Protein AF-A0A9D7PQQ8-F1 (afdb_monomer)

Foldseek 3Di:
DPDPPVVVCVVCVLVCLLVVLLVVLVVLVCVVCPPLVQLLVQLVPVPCCVVVCVVLVVLVVVLVVLSVVSSVVSSVVVDDDSVSCVSNVVSCVVSSVNSLVVVCVVCVVCNVVSVVVVVVVVCVVVDPPPPPVVQLLVLLVVLLVPPDDLQQEAAQDPSSCVSVVNPPRDHDHAPPLVVVLVSLVVNSHFKYKHWDDPPDPDVPVVCVVGQWDWPDWRDDPRGTIITMTGGVVVPDDD

Radius of gyration: 25.91 Å; Cα contacts (8 Å, |Δi|>4): 231; chains: 1; bounding box: 66×39×68 Å

Secondary structure (DSSP, 8-state):
--SSHHHHHHHHHHHHHHHHHHHHHHHHHHHHHGGGHHHHHHHHHSSTHHHHHHHTHHHHHHHHHHHHHHHHHHHHH----HHHHHHHHHHHHHHHHHHHHHHHHHTGGGHHHHHHHHHHHHHHHHS--S--SHHHHHHHHHHHHS---GGGEEE--HHHHHHTT-TT--BPPTT-HHHHHHHHHTT--SEEEEEE-TTSPP-HHHHHHTTEEEEEEEE-TTS-EEEEEEETTS----

pLDDT: mean 79.85, std 10.84, range [29.78, 90.88]

Solvent-accessible surface area (backbone atoms only — not comparable to full-atom values): 13374 Å² total; per-residue (Å²): 144,85,73,71,69,59,60,61,47,53,64,46,45,57,54,51,52,49,54,53,35,56,47,49,54,61,53,51,49,52,70,68,46,50,78,54,45,54,27,36,49,49,29,64,70,66,69,52,44,67,60,54,43,60,76,39,37,70,40,53,51,49,42,52,53,50,49,53,54,47,50,53,47,22,69,74,64,69,57,82,63,73,72,76,50,46,62,49,55,60,54,42,43,67,51,32,50,54,9,43,50,51,51,35,66,72,38,62,90,48,30,65,58,55,51,52,52,51,50,52,52,52,48,58,73,67,50,77,80,61,85,66,76,51,30,37,46,52,48,5,49,49,53,55,69,64,77,66,61,66,91,28,42,44,32,37,36,64,65,28,33,52,49,34,69,42,86,80,57,75,62,47,72,66,89,45,60,72,55,51,54,49,46,58,72,63,63,66,43,65,35,37,39,43,70,45,51,65,86,53,74,82,54,69,65,51,41,70,75,39,70,48,39,79,76,47,77,27,67,44,100,77,59,33,33,34,38,34,27,29,46,53,90,78,72,82,76,135

Organism: NCBI:txid2954365

Nearest PDB structures (foldseek):
  2qml-assembly1_A  TM=5.391E-01  e=9.622E-02  Halalkalibacterium halodurans
  2prb-assembly1_A  TM=5.012E-01  e=3.513E-01  Salmonella enterica subsp. enterica serovar Typhimurium
  2vqy-assembly1_A  TM=5.104E-01  e=4.401E-01  Escherichia coli
  2bue-assembly1_A  TM=5.083E-01  e=4.401E-01  Escherichia coli
  2pr8-assembly1_B  TM=5.159E-01  e=6.170E-01  Salmonella enterica subsp. enterica serovar Typhimurium

Mean predicted aligned error: 12.18 Å

Sequence (238 aa):
MAGGLIEYARGQARTILFFGSLALIPVKLIQKFGIFLLPLAGFLVAGEVRNTARRHALFVWAIAAHLCVLAIFVVDLQFLAGRYVGLILLLATPFVATGLQLFCARFRHARLLIIALSLVLAAANVISTGTGKTHHINAGKWLANSGTDVAKVYIDSGRTAFHAGWTKAAVAERHNRSEIERAVASQRYELFVLEISRKDPPWESWLRDSALQVVQRFELPNKDAVIVAIPAGKGSKP

Structure (mmCIF, N/CA/C/O backbone):
data_AF-A0A9D7PQQ8-F1
#
_entry.id   AF-A0A9D7PQQ8-F1
#
loop_
_atom_site.group_PDB
_atom_site.id
_atom_site.type_symbol
_atom_site.label_atom_id
_atom_site.label_alt_id
_atom_site.label_comp_id
_atom_site.label_asym_id
_atom_site.label_entity_id
_atom_site.label_seq_id
_atom_site.pdbx_PDB_ins_code
_atom_site.Cartn_x
_atom_site.Cartn_y
_atom_site.Cartn_z
_atom_site.occupancy
_atom_site.B_iso_or_equiv
_atom_site.auth_seq_id
_atom_site.auth_comp_id
_atom_site.auth_asym_id
_atom_site.auth_atom_id
_atom_site.pdbx_PDB_model_num
ATOM 1 N N . MET A 1 1 ? -31.505 24.240 -26.030 1.00 41.16 1 MET A N 1
ATOM 2 C CA . MET A 1 1 ? -30.460 23.559 -26.829 1.00 41.16 1 MET A CA 1
ATOM 3 C C . MET A 1 1 ? -29.392 22.959 -25.906 1.00 41.16 1 MET A C 1
ATOM 5 O O . MET A 1 1 ? -28.306 23.504 -25.801 1.00 41.16 1 MET A O 1
ATOM 9 N N . ALA A 1 2 ? -29.698 21.870 -25.191 1.00 41.72 2 ALA A N 1
ATOM 10 C CA . ALA A 1 2 ? -28.768 21.247 -24.231 1.00 41.72 2 ALA A CA 1
ATOM 11 C C . ALA A 1 2 ? -28.876 19.705 -24.216 1.00 41.72 2 ALA A C 1
ATOM 13 O O . ALA A 1 2 ? -28.723 19.079 -23.176 1.00 41.72 2 ALA A O 1
ATOM 14 N N . GLY A 1 3 ? -29.191 19.092 -25.366 1.00 44.31 3 GLY A N 1
ATOM 15 C CA . GLY A 1 3 ? -29.330 17.632 -25.503 1.00 44.31 3 GLY A CA 1
ATOM 16 C C . GLY A 1 3 ? -28.144 16.932 -26.182 1.00 44.31 3 GLY A C 1
ATOM 17 O O . GLY A 1 3 ? -27.889 15.770 -25.903 1.00 44.31 3 GLY A O 1
ATOM 18 N N . GLY A 1 4 ? -27.380 17.632 -27.031 1.00 43.69 4 GLY A N 1
ATOM 19 C CA . GLY A 1 4 ? -26.330 17.013 -27.861 1.00 43.69 4 GLY A CA 1
ATOM 20 C C . GLY A 1 4 ? -24.945 16.891 -27.213 1.00 43.69 4 GLY A C 1
ATOM 21 O O . GLY A 1 4 ? -24.109 16.129 -27.688 1.00 43.69 4 GLY A O 1
ATOM 22 N N . LEU A 1 5 ? -24.681 17.608 -26.114 1.00 47.28 5 LEU A N 1
ATOM 23 C CA . LEU A 1 5 ? -23.357 17.614 -25.467 1.00 47.28 5 LEU A CA 1
ATOM 24 C C . LEU A 1 5 ? -23.074 16.347 -24.640 1.00 47.28 5 LEU A C 1
ATOM 26 O O . LEU A 1 5 ? -21.917 16.046 -24.359 1.00 47.28 5 LEU A O 1
ATOM 30 N N . ILE A 1 6 ? -24.105 15.585 -24.265 1.00 56.62 6 ILE A N 1
ATOM 31 C CA . 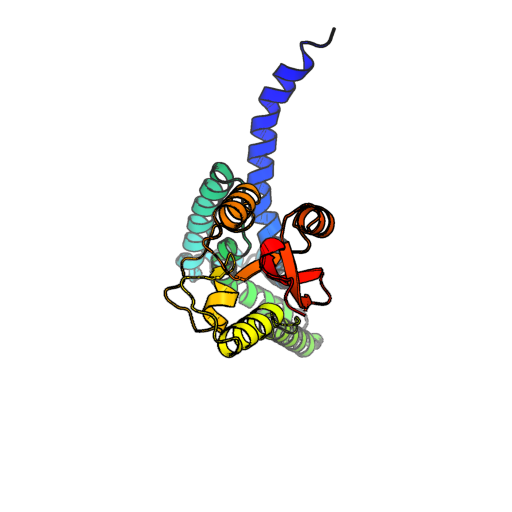ILE A 1 6 ? -23.962 14.425 -23.371 1.00 56.62 6 ILE A CA 1
ATOM 32 C C . ILE A 1 6 ? -23.599 13.154 -24.149 1.00 56.62 6 ILE A C 1
ATOM 34 O O . ILE A 1 6 ? -22.873 12.307 -23.634 1.00 56.62 6 ILE A O 1
ATOM 38 N N . GLU A 1 7 ? -24.043 13.013 -25.396 1.00 52.88 7 GLU A N 1
ATOM 39 C CA . GLU A 1 7 ? -23.835 11.791 -26.182 1.00 52.88 7 GLU A CA 1
ATOM 40 C C . GLU A 1 7 ? -22.399 11.690 -26.723 1.00 52.88 7 GLU A C 1
ATOM 42 O O . GLU A 1 7 ? -21.750 10.650 -26.587 1.00 52.88 7 GLU A O 1
ATOM 47 N N . TYR A 1 8 ? -21.840 12.814 -27.191 1.00 54.03 8 TYR A N 1
ATOM 48 C CA . TYR A 1 8 ? -20.432 12.906 -27.599 1.00 54.03 8 TYR A CA 1
ATOM 49 C C . TYR A 1 8 ? -19.477 12.746 -26.403 1.00 54.03 8 TYR A C 1
ATOM 51 O O . TYR A 1 8 ? -18.474 12.031 -26.482 1.00 54.03 8 TYR A O 1
ATOM 59 N N . ALA A 1 9 ? -19.821 13.349 -25.257 1.00 56.59 9 ALA A N 1
ATOM 60 C CA . ALA A 1 9 ? -19.067 13.195 -24.016 1.00 56.59 9 ALA A CA 1
ATOM 61 C C . ALA A 1 9 ? -19.134 11.761 -23.471 1.00 56.59 9 ALA A C 1
ATOM 63 O O . ALA A 1 9 ? -18.138 11.273 -22.951 1.00 56.59 9 ALA A O 1
ATOM 64 N N . ARG A 1 10 ? -20.256 11.045 -23.634 1.00 58.91 10 ARG A N 1
ATOM 65 C CA . ARG A 1 10 ? -20.401 9.638 -23.220 1.00 58.91 10 ARG A CA 1
ATOM 66 C C . ARG A 1 10 ? -19.541 8.693 -24.063 1.00 58.91 10 ARG A C 1
ATOM 68 O O . ARG A 1 10 ? -18.923 7.788 -23.504 1.00 58.91 10 ARG A O 1
ATOM 75 N N . GLY A 1 11 ? -19.452 8.928 -25.375 1.00 64.50 11 GLY A N 1
ATOM 76 C CA . GLY A 1 11 ? -18.573 8.165 -26.270 1.00 64.50 11 GLY A CA 1
ATOM 77 C C . GLY A 1 11 ? -17.089 8.337 -25.929 1.00 64.50 11 GLY A C 1
ATOM 78 O O . GLY A 1 11 ? -16.343 7.361 -25.880 1.00 64.50 11 GLY A O 1
ATOM 79 N N . GLN A 1 12 ? -16.674 9.565 -25.607 1.00 67.44 12 GLN A N 1
ATOM 80 C CA . GLN A 1 12 ? -15.295 9.872 -25.211 1.00 67.44 12 GLN A CA 1
ATOM 81 C C . GLN A 1 12 ? -14.994 9.532 -23.744 1.00 67.44 12 GLN A C 1
ATOM 83 O O . GLN A 1 12 ? -13.856 9.209 -23.421 1.00 67.44 12 GLN A O 1
ATOM 88 N N . ALA A 1 13 ? -15.989 9.534 -22.851 1.00 69.00 13 ALA A N 1
ATOM 89 C CA . ALA A 1 13 ? -15.807 9.229 -21.430 1.00 69.00 13 ALA A CA 1
ATOM 90 C C . ALA A 1 13 ? -15.254 7.820 -21.213 1.00 69.00 13 ALA A C 1
ATOM 92 O O . ALA A 1 13 ? -14.364 7.638 -20.388 1.00 69.00 13 ALA A O 1
ATOM 93 N N . ARG A 1 14 ? -15.716 6.827 -21.983 1.00 72.12 14 ARG A N 1
ATOM 94 C CA . ARG A 1 14 ? -15.187 5.457 -21.898 1.00 72.12 14 ARG A CA 1
ATOM 95 C C . ARG A 1 14 ? -13.709 5.404 -22.277 1.00 72.12 14 ARG A C 1
ATOM 97 O O . ARG A 1 14 ? -12.925 4.757 -21.592 1.00 72.12 14 ARG A O 1
ATOM 104 N N . THR A 1 15 ? -13.330 6.120 -23.329 1.00 74.94 15 THR A N 1
ATOM 105 C CA . THR A 1 15 ? -11.947 6.222 -23.805 1.00 74.94 15 THR A CA 1
ATOM 106 C C . THR A 1 15 ? -11.067 6.957 -22.794 1.00 74.94 15 THR A C 1
ATOM 108 O O . THR A 1 15 ? -9.999 6.468 -22.438 1.00 74.94 15 THR A O 1
ATOM 111 N N . ILE A 1 16 ? -11.536 8.085 -22.259 1.00 77.38 16 ILE A N 1
ATOM 112 C CA . ILE A 1 16 ? -10.829 8.877 -21.244 1.00 77.38 16 ILE A CA 1
ATOM 113 C C . ILE A 1 16 ? -10.649 8.073 -19.953 1.00 77.38 16 ILE A C 1
ATOM 115 O O . ILE A 1 16 ? -9.558 8.074 -19.392 1.00 77.38 16 ILE A O 1
ATOM 119 N N . LEU A 1 17 ? -11.678 7.353 -19.497 1.00 76.38 17 LEU A N 1
ATOM 120 C CA . LEU A 1 17 ? -11.582 6.486 -18.322 1.00 76.38 17 LEU A CA 1
ATOM 121 C C . LEU A 1 17 ? -10.642 5.308 -18.576 1.00 76.38 17 LEU A C 1
ATOM 123 O O . LEU A 1 17 ? -9.822 5.007 -17.720 1.00 76.38 17 LEU A O 1
ATOM 127 N N . PHE A 1 18 ? -10.695 4.686 -19.754 1.00 78.81 18 PHE A N 1
ATOM 128 C CA . PHE A 1 18 ? -9.803 3.585 -20.114 1.00 78.81 18 PHE A CA 1
ATOM 129 C C . PHE A 1 18 ? -8.331 4.020 -20.139 1.00 78.81 18 PHE A C 1
ATOM 131 O O . PHE A 1 18 ? -7.500 3.435 -19.443 1.00 78.81 18 PHE A O 1
ATOM 138 N N . PHE A 1 19 ? -8.001 5.078 -20.885 1.00 80.06 19 PHE A N 1
ATOM 139 C CA . PHE A 1 19 ? -6.633 5.598 -20.951 1.00 80.06 19 PHE A CA 1
ATOM 140 C C . PHE A 1 19 ? -6.189 6.221 -19.626 1.00 80.06 19 PHE A C 1
ATOM 142 O O . PHE A 1 19 ? -5.035 6.055 -19.235 1.00 80.06 19 PHE A O 1
ATOM 149 N N . GLY A 1 20 ? -7.095 6.884 -18.906 1.00 78.19 20 GLY A N 1
ATOM 150 C CA . GLY A 1 20 ? -6.842 7.435 -17.577 1.00 78.19 20 GLY A CA 1
ATOM 151 C C . GLY A 1 20 ? -6.518 6.347 -16.555 1.00 78.19 20 GLY A C 1
ATOM 152 O O . GLY A 1 20 ? -5.540 6.469 -15.819 1.00 78.19 20 GLY A O 1
ATOM 153 N N . SER A 1 21 ? -7.272 5.245 -16.557 1.00 79.19 21 SER A N 1
ATOM 154 C CA . SER A 1 21 ? -6.977 4.065 -15.746 1.00 79.19 21 SER A CA 1
ATOM 155 C C . SER A 1 21 ? -5.644 3.449 -16.155 1.00 79.19 21 SER A C 1
ATOM 157 O O . SER A 1 21 ? -4.782 3.263 -15.301 1.00 79.19 21 SER A O 1
ATOM 159 N N . LEU A 1 22 ? -5.404 3.216 -17.447 1.00 82.12 22 LEU A N 1
ATOM 160 C CA . LEU A 1 22 ? -4.152 2.619 -17.917 1.00 82.12 22 LEU A CA 1
ATOM 161 C C . LEU A 1 22 ? -2.924 3.481 -17.569 1.00 82.12 22 LEU A C 1
ATOM 163 O O . LEU A 1 22 ? -1.877 2.943 -17.206 1.00 82.12 22 LEU A O 1
ATOM 167 N N . ALA A 1 23 ? -3.066 4.811 -17.579 1.00 82.25 23 ALA A N 1
ATOM 168 C CA . ALA A 1 23 ? -2.032 5.759 -17.168 1.00 82.25 23 ALA A CA 1
ATOM 169 C C . ALA A 1 23 ? -1.673 5.671 -15.670 1.00 82.25 23 ALA A C 1
ATOM 171 O O . ALA A 1 23 ? -0.581 6.090 -15.278 1.00 82.25 23 ALA A O 1
ATOM 172 N N . LEU A 1 24 ? -2.514 5.062 -14.823 1.00 80.06 24 LEU A N 1
ATOM 173 C CA . LEU A 1 24 ? -2.171 4.816 -13.418 1.00 80.06 24 LEU A CA 1
ATOM 174 C C . LEU A 1 24 ? -0.945 3.908 -13.282 1.00 80.06 24 LEU A C 1
ATOM 176 O O . LEU A 1 24 ? -0.165 4.081 -12.347 1.00 80.06 24 LEU A O 1
ATOM 180 N N . ILE A 1 25 ? -0.750 2.965 -14.208 1.00 80.38 25 ILE A N 1
ATOM 181 C CA . ILE A 1 25 ? 0.369 2.016 -14.178 1.00 80.38 25 ILE A CA 1
ATOM 182 C C . ILE A 1 25 ? 1.722 2.739 -14.312 1.00 80.38 25 ILE A C 1
ATOM 184 O O . ILE A 1 25 ? 2.523 2.642 -13.375 1.00 80.38 25 ILE A O 1
ATOM 188 N N . PRO A 1 26 ? 2.003 3.502 -15.392 1.00 81.88 26 PRO A N 1
ATOM 189 C CA . PRO A 1 26 ? 3.266 4.222 -15.524 1.00 81.88 26 PRO A CA 1
ATOM 190 C C . PRO A 1 26 ? 3.442 5.286 -14.438 1.00 81.88 26 PRO A C 1
ATOM 192 O O . PRO A 1 26 ? 4.538 5.409 -13.898 1.00 81.88 26 PRO A O 1
ATOM 195 N N . VAL A 1 27 ? 2.382 5.995 -14.030 1.00 83.69 27 VAL A N 1
ATOM 196 C CA . VAL A 1 27 ? 2.470 6.981 -12.937 1.00 83.69 27 VAL A CA 1
ATOM 197 C C . VAL A 1 27 ? 2.918 6.318 -11.632 1.00 83.69 27 VAL A C 1
ATOM 199 O O . VAL A 1 27 ? 3.821 6.819 -10.958 1.00 83.69 27 VAL A O 1
ATOM 202 N N . LYS A 1 28 ? 2.339 5.164 -11.272 1.00 81.94 28 LYS A N 1
ATOM 203 C CA . LYS A 1 28 ? 2.733 4.420 -10.066 1.00 81.94 28 LYS A CA 1
ATOM 204 C C . LYS A 1 28 ? 4.136 3.835 -10.176 1.00 81.94 28 LYS A C 1
ATOM 206 O O . LYS A 1 28 ? 4.852 3.841 -9.177 1.00 81.94 28 LYS A O 1
ATOM 211 N N . LEU A 1 29 ? 4.536 3.363 -11.355 1.00 81.31 29 LEU A N 1
ATOM 212 C CA . LEU A 1 29 ? 5.901 2.902 -11.612 1.00 81.31 29 LEU A CA 1
ATOM 213 C C . LEU A 1 29 ? 6.908 4.035 -11.405 1.00 81.31 29 LEU A C 1
ATOM 215 O O . LEU A 1 29 ? 7.841 3.864 -10.628 1.00 81.31 29 LEU A O 1
ATOM 219 N N . ILE A 1 30 ? 6.683 5.207 -12.005 1.00 84.44 30 ILE A N 1
ATOM 220 C CA . ILE A 1 30 ? 7.564 6.377 -11.863 1.00 84.44 30 ILE A CA 1
ATOM 221 C C . ILE A 1 30 ? 7.684 6.789 -10.393 1.00 84.44 30 ILE A C 1
ATOM 223 O O . ILE A 1 30 ? 8.792 6.936 -9.877 1.00 84.44 30 ILE A O 1
ATOM 227 N N . GLN A 1 31 ? 6.553 6.894 -9.687 1.00 82.38 31 GLN A N 1
ATOM 228 C CA . GLN A 1 31 ? 6.533 7.223 -8.258 1.00 82.38 31 GLN A CA 1
ATOM 229 C C . GLN A 1 31 ? 7.314 6.218 -7.401 1.00 82.38 31 GLN A C 1
ATOM 231 O O . GLN A 1 31 ? 7.854 6.593 -6.364 1.00 82.38 31 GLN A O 1
ATOM 236 N N . LYS A 1 32 ? 7.348 4.939 -7.797 1.00 81.81 32 LYS A N 1
ATOM 237 C CA . LYS A 1 32 ? 7.990 3.868 -7.029 1.00 81.81 32 LYS A CA 1
ATOM 238 C C . LYS A 1 32 ? 9.456 3.640 -7.380 1.00 81.81 32 LYS A C 1
ATOM 240 O O . LYS A 1 32 ? 10.220 3.299 -6.484 1.00 81.81 32 LYS A O 1
ATOM 245 N N . PHE A 1 33 ? 9.853 3.846 -8.632 1.00 79.69 33 PHE A N 1
ATOM 246 C CA . PHE A 1 33 ? 11.263 3.841 -9.024 1.00 79.69 33 PHE A CA 1
ATOM 247 C C . PHE A 1 33 ? 12.007 5.064 -8.483 1.00 79.69 33 PHE A C 1
ATOM 249 O O . PHE A 1 33 ? 13.182 4.956 -8.130 1.00 79.69 33 PHE A O 1
ATOM 256 N N . GLY A 1 34 ? 11.342 6.223 -8.400 1.00 82.56 34 GLY A N 1
ATOM 257 C CA . GLY A 1 34 ? 11.950 7.453 -7.899 1.00 82.56 34 GLY A CA 1
ATOM 258 C C . GLY A 1 34 ? 13.242 7.787 -8.650 1.00 82.56 34 GLY A C 1
ATOM 259 O O . GLY A 1 34 ? 13.278 7.806 -9.878 1.00 82.56 34 GLY A O 1
ATOM 260 N N . ILE A 1 35 ? 14.330 8.003 -7.912 1.00 81.50 35 ILE A N 1
ATOM 261 C CA . ILE A 1 35 ? 15.637 8.360 -8.485 1.00 81.50 35 ILE A CA 1
ATOM 262 C C . ILE A 1 35 ? 16.313 7.217 -9.261 1.00 81.50 35 ILE A C 1
ATOM 264 O O . ILE A 1 35 ? 17.133 7.480 -10.139 1.00 81.50 35 ILE A O 1
ATOM 268 N N . PHE A 1 36 ? 15.925 5.956 -9.028 1.00 83.44 36 PHE A N 1
ATOM 269 C CA . PHE A 1 36 ? 16.432 4.809 -9.795 1.00 83.44 36 PHE A CA 1
ATOM 270 C C . PHE A 1 36 ? 15.896 4.756 -11.233 1.00 83.44 36 PHE A C 1
ATOM 272 O O . PHE A 1 36 ? 16.352 3.946 -12.040 1.00 83.44 36 PHE A O 1
ATOM 279 N N . LEU A 1 37 ? 14.983 5.658 -11.595 1.00 83.62 37 LEU A N 1
ATOM 280 C CA . LEU A 1 37 ? 14.549 5.833 -12.975 1.00 83.62 37 LEU A CA 1
ATOM 281 C C . LEU A 1 37 ? 15.667 6.414 -13.861 1.00 83.62 37 LEU A C 1
ATOM 283 O O . LEU A 1 37 ? 15.711 6.115 -15.049 1.00 83.62 37 LEU A O 1
ATOM 287 N N . LEU A 1 38 ? 16.609 7.177 -13.287 1.00 83.50 38 LEU A N 1
ATOM 288 C CA . LEU A 1 38 ? 17.767 7.732 -14.000 1.00 83.50 38 LEU A CA 1
ATOM 289 C C . LEU A 1 38 ? 18.739 6.652 -14.508 1.00 83.50 38 LEU A C 1
ATOM 291 O O . LEU A 1 38 ? 19.012 6.637 -15.709 1.00 83.50 38 LEU A O 1
ATOM 295 N N . PRO A 1 39 ? 19.244 5.719 -13.670 1.00 82.81 39 PRO A N 1
ATOM 296 C CA . PRO A 1 39 ? 20.060 4.612 -14.162 1.00 82.81 39 PRO A CA 1
ATOM 297 C C . PRO A 1 39 ? 19.289 3.722 -15.138 1.00 82.81 39 PRO A C 1
ATOM 299 O O . PRO A 1 39 ? 19.860 3.304 -16.141 1.00 82.81 39 PRO A O 1
ATOM 302 N N . LEU A 1 40 ? 17.988 3.497 -14.919 1.00 83.44 40 LEU A N 1
ATOM 303 C CA . LEU A 1 40 ? 17.162 2.740 -15.860 1.00 83.44 40 LEU A CA 1
ATOM 304 C C . LEU A 1 40 ? 17.057 3.431 -17.232 1.00 83.44 40 LEU A C 1
ATOM 306 O O . LEU A 1 40 ? 17.219 2.781 -18.261 1.00 83.44 40 LEU A O 1
ATOM 310 N N . ALA A 1 41 ? 16.842 4.747 -17.264 1.00 83.31 41 ALA A N 1
ATOM 311 C CA . ALA A 1 41 ? 16.824 5.524 -18.502 1.00 83.31 41 ALA A CA 1
ATOM 312 C C . ALA A 1 41 ? 18.200 5.535 -19.185 1.00 83.31 41 ALA A C 1
ATOM 314 O O . ALA A 1 41 ? 18.287 5.355 -20.396 1.00 83.31 41 ALA A O 1
ATOM 315 N N . GLY A 1 42 ? 19.283 5.668 -18.412 1.00 77.88 42 GLY A N 1
ATOM 316 C CA . GLY A 1 42 ? 20.644 5.564 -18.938 1.00 77.88 42 GLY A CA 1
ATOM 317 C C . GLY A 1 42 ? 20.927 4.203 -19.573 1.00 77.88 42 GLY A C 1
ATOM 318 O 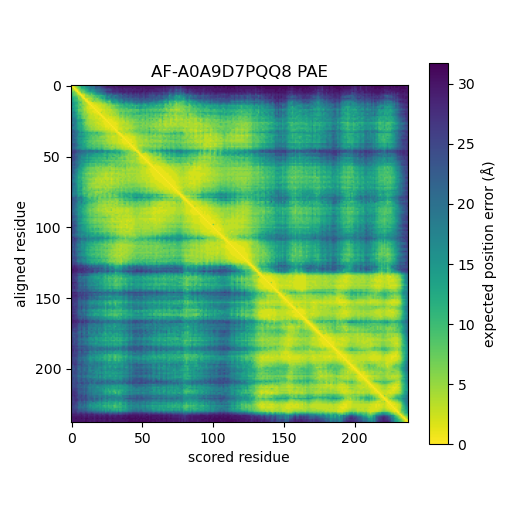O . GLY A 1 42 ? 21.515 4.151 -20.649 1.00 77.88 42 GLY A O 1
ATOM 319 N N . PHE A 1 43 ? 20.440 3.112 -18.972 1.00 81.19 43 PHE A N 1
ATOM 320 C CA . PHE A 1 43 ? 20.482 1.782 -19.582 1.00 81.19 43 PHE A CA 1
ATOM 321 C C . PHE A 1 43 ? 19.724 1.735 -20.918 1.00 81.19 43 PHE A C 1
ATOM 323 O O . PHE A 1 43 ? 20.244 1.192 -21.892 1.00 81.19 43 PHE A O 1
ATOM 330 N N . LEU A 1 44 ? 18.530 2.335 -20.988 1.00 81.69 44 LEU A N 1
ATOM 331 C CA . LEU A 1 44 ? 17.723 2.368 -22.214 1.00 81.69 44 LEU A CA 1
ATOM 332 C C . LEU A 1 44 ? 18.402 3.139 -23.359 1.00 81.69 44 LEU A C 1
ATOM 334 O O . LEU A 1 44 ? 18.287 2.742 -24.516 1.00 81.69 44 LEU A O 1
ATOM 338 N N . VAL A 1 45 ? 19.132 4.212 -23.042 1.00 80.31 45 VAL A N 1
ATOM 339 C CA . VAL A 1 45 ? 19.813 5.067 -24.030 1.00 80.31 45 VAL A CA 1
ATOM 340 C C . VAL A 1 45 ? 21.176 4.507 -24.456 1.00 80.31 45 VAL A C 1
ATOM 342 O O . VAL A 1 45 ? 21.608 4.739 -25.581 1.00 80.31 45 VAL A O 1
ATOM 345 N N . ALA A 1 46 ? 21.848 3.727 -23.605 1.00 73.75 46 ALA A N 1
ATOM 346 C CA . ALA A 1 46 ? 23.201 3.220 -23.857 1.00 73.75 46 ALA A CA 1
ATOM 347 C C . ALA A 1 46 ? 23.310 2.149 -24.966 1.00 73.75 46 ALA A C 1
ATOM 349 O O . ALA A 1 46 ? 24.402 1.653 -25.227 1.00 73.75 46 ALA A O 1
ATOM 350 N N . GLY A 1 47 ? 22.208 1.752 -25.613 1.00 66.75 47 GLY A N 1
ATOM 351 C CA . GLY A 1 47 ? 22.218 0.818 -26.750 1.00 66.75 47 GLY A CA 1
ATOM 352 C C . GLY A 1 47 ? 22.454 -0.659 -26.394 1.00 66.75 47 GLY A C 1
ATOM 353 O O . GLY A 1 47 ? 22.189 -1.537 -27.214 1.00 66.75 47 GLY A O 1
ATOM 354 N N . GLU A 1 48 ? 22.846 -0.976 -25.156 1.00 70.56 48 GLU A N 1
ATOM 355 C CA . GLU A 1 48 ? 23.039 -2.357 -24.674 1.00 70.56 48 GLU A CA 1
ATOM 356 C C . GLU A 1 48 ? 21.733 -3.088 -24.313 1.00 70.56 48 GLU A C 1
ATOM 358 O O . GLU A 1 48 ? 21.741 -4.256 -23.906 1.00 70.56 48 GLU A O 1
ATOM 363 N N . VAL A 1 49 ? 20.591 -2.421 -24.502 1.00 73.31 49 VAL A N 1
ATOM 364 C CA . VAL A 1 49 ? 19.259 -2.915 -24.133 1.00 73.31 49 VAL A CA 1
ATOM 365 C C . VAL A 1 49 ? 18.997 -4.295 -24.706 1.00 73.31 49 VAL A C 1
ATOM 367 O O . VAL A 1 49 ? 18.585 -5.197 -23.987 1.00 73.31 49 VAL A O 1
ATOM 370 N N . ARG A 1 50 ? 19.282 -4.492 -25.995 1.00 72.31 50 ARG A N 1
ATOM 371 C CA . ARG A 1 50 ? 18.967 -5.738 -26.700 1.00 72.31 50 ARG A CA 1
ATOM 372 C C . ARG A 1 50 ? 19.786 -6.925 -26.191 1.00 72.31 50 ARG A C 1
ATOM 374 O O . ARG A 1 50 ? 19.254 -8.031 -26.122 1.00 72.31 50 ARG A O 1
ATOM 381 N N . ASN A 1 51 ? 21.051 -6.717 -25.827 1.00 78.19 51 ASN A N 1
ATOM 382 C CA . ASN A 1 51 ? 21.915 -7.796 -25.349 1.00 78.19 51 ASN A CA 1
ATOM 383 C C . ASN A 1 51 ? 21.566 -8.182 -23.903 1.00 78.19 51 ASN A C 1
ATOM 385 O O . ASN A 1 51 ? 21.365 -9.355 -23.589 1.00 78.19 51 ASN A O 1
ATOM 389 N N . THR A 1 52 ? 21.374 -7.183 -23.039 1.00 76.69 52 THR A N 1
ATOM 390 C CA . THR A 1 52 ? 20.988 -7.395 -21.638 1.00 76.69 52 THR A CA 1
ATOM 391 C C . THR A 1 52 ? 19.562 -7.928 -21.500 1.00 76.69 52 THR A C 1
ATOM 393 O O . THR A 1 52 ? 19.333 -8.815 -20.677 1.00 76.69 52 THR A O 1
ATOM 396 N N . ALA A 1 53 ? 18.621 -7.468 -22.332 1.00 77.31 53 ALA A N 1
ATOM 397 C CA . ALA A 1 53 ? 17.256 -7.993 -22.387 1.00 77.31 53 ALA A CA 1
ATOM 398 C C . ALA A 1 53 ? 17.218 -9.451 -22.855 1.00 77.31 53 ALA A C 1
ATOM 400 O O . ALA A 1 53 ? 16.448 -10.232 -22.312 1.00 77.31 53 ALA A O 1
ATOM 401 N N . ARG A 1 54 ? 18.073 -9.850 -23.809 1.00 81.31 54 ARG A N 1
ATOM 402 C CA . ARG A 1 54 ? 18.215 -11.263 -24.198 1.00 81.31 54 ARG A CA 1
ATOM 403 C C . ARG A 1 54 ? 18.813 -12.103 -23.075 1.00 81.31 54 ARG A C 1
ATOM 405 O O . ARG A 1 54 ? 18.304 -13.182 -22.792 1.00 81.31 54 ARG A O 1
ATOM 412 N N . ARG A 1 55 ? 19.850 -11.598 -22.403 1.00 84.25 55 ARG A N 1
ATOM 413 C CA . ARG A 1 55 ? 20.480 -12.283 -21.264 1.00 84.25 55 ARG A CA 1
ATOM 414 C C . ARG A 1 55 ? 19.509 -12.487 -20.097 1.00 84.25 55 ARG A C 1
ATOM 416 O O . ARG A 1 55 ? 19.558 -13.519 -19.441 1.00 84.25 55 ARG A O 1
ATOM 423 N N . HIS A 1 56 ? 18.611 -11.531 -19.875 1.00 85.62 56 HIS A N 1
ATOM 424 C CA . HIS A 1 56 ? 17.587 -11.572 -18.829 1.00 85.62 56 HIS A CA 1
ATOM 425 C C . HIS A 1 56 ? 16.179 -11.751 -19.413 1.00 85.62 56 HIS A C 1
ATOM 427 O O . HIS A 1 56 ? 15.218 -11.192 -18.884 1.00 85.62 56 HIS A O 1
ATOM 433 N N . ALA A 1 57 ? 16.039 -12.531 -20.492 1.00 84.62 57 ALA A N 1
ATOM 434 C CA . ALA A 1 57 ? 14.774 -12.670 -21.217 1.00 84.62 57 ALA A CA 1
ATOM 435 C C . ALA A 1 57 ? 13.617 -13.099 -20.305 1.00 84.62 57 ALA A C 1
ATOM 437 O O . ALA A 1 57 ? 12.519 -12.565 -20.425 1.00 84.62 57 ALA A O 1
ATOM 438 N N . LEU A 1 58 ? 13.878 -13.989 -19.342 1.00 89.06 58 LEU A N 1
ATOM 439 C CA . LEU A 1 58 ? 12.887 -14.412 -18.349 1.00 89.06 58 LEU A CA 1
ATOM 440 C C . LEU A 1 58 ? 12.329 -13.236 -17.534 1.00 89.06 58 LEU A C 1
ATOM 442 O O . LEU A 1 58 ? 11.122 -13.161 -17.327 1.00 89.06 58 LEU A O 1
ATOM 446 N N . PHE A 1 59 ? 13.175 -12.287 -17.123 1.00 86.56 59 PHE A N 1
ATOM 447 C CA . PHE A 1 59 ? 12.739 -11.099 -16.384 1.00 86.56 59 PHE A CA 1
ATOM 448 C C . PHE A 1 59 ? 11.916 -10.162 -17.266 1.00 86.56 59 PHE A C 1
ATOM 450 O O . PHE A 1 59 ? 10.899 -9.644 -16.815 1.00 86.56 59 PHE A O 1
ATOM 457 N N . VAL A 1 60 ? 12.313 -9.974 -18.528 1.00 87.00 60 VAL A N 1
ATOM 458 C CA . VAL A 1 60 ? 11.563 -9.141 -19.483 1.00 87.00 60 VAL A CA 1
ATOM 459 C C . VAL A 1 60 ? 10.179 -9.729 -19.745 1.00 87.00 60 VAL A C 1
ATOM 461 O O . VAL A 1 60 ? 9.185 -9.010 -19.664 1.00 87.00 60 VAL A O 1
ATOM 464 N N . TRP A 1 61 ? 10.098 -11.037 -20.000 1.00 89.56 61 TRP A N 1
ATOM 465 C CA . TRP A 1 61 ? 8.828 -11.731 -20.204 1.00 89.56 61 TRP A CA 1
ATOM 466 C C . TRP A 1 61 ? 7.956 -11.716 -18.951 1.00 89.56 61 TRP A C 1
ATOM 468 O O . TRP A 1 61 ? 6.758 -11.474 -19.057 1.00 89.56 61 TRP A O 1
ATOM 478 N N . ALA A 1 62 ? 8.544 -11.894 -17.767 1.00 89.56 62 ALA A N 1
ATOM 479 C CA . ALA A 1 62 ? 7.816 -11.791 -16.507 1.00 89.56 62 ALA A CA 1
ATOM 480 C C . ALA A 1 62 ? 7.272 -10.371 -16.267 1.00 89.56 62 ALA A C 1
ATOM 482 O O . ALA A 1 62 ? 6.121 -10.221 -15.860 1.00 89.56 62 ALA A O 1
ATOM 483 N N . ILE A 1 63 ? 8.052 -9.324 -16.568 1.00 89.56 63 ILE A N 1
ATOM 484 C CA . ILE A 1 63 ? 7.589 -7.928 -16.501 1.00 89.56 63 ILE A CA 1
ATOM 485 C C . ILE A 1 63 ? 6.435 -7.705 -17.481 1.00 89.56 63 ILE A C 1
ATOM 487 O O . ILE A 1 63 ? 5.416 -7.142 -17.091 1.00 89.56 63 ILE A O 1
ATOM 491 N N . ALA A 1 64 ? 6.572 -8.160 -18.730 1.00 89.25 64 ALA A N 1
ATOM 492 C CA . ALA A 1 64 ? 5.540 -8.008 -19.751 1.00 89.25 64 ALA A CA 1
ATOM 493 C C . ALA A 1 64 ? 4.239 -8.726 -19.358 1.00 89.25 64 ALA A C 1
ATOM 495 O O . ALA A 1 64 ? 3.173 -8.115 -19.375 1.00 89.25 64 ALA A O 1
ATOM 496 N N . ALA A 1 65 ? 4.331 -9.984 -18.919 1.00 90.88 65 ALA A N 1
ATOM 497 C CA . ALA A 1 65 ? 3.183 -10.754 -18.449 1.00 90.88 65 ALA A CA 1
ATOM 498 C C . ALA A 1 65 ? 2.499 -10.076 -17.253 1.00 90.88 65 ALA A C 1
ATOM 500 O O . ALA A 1 65 ? 1.276 -9.931 -17.231 1.00 90.88 65 ALA A O 1
ATOM 501 N N . HIS A 1 66 ? 3.278 -9.589 -16.282 1.00 88.62 66 HIS A N 1
ATOM 502 C CA . HIS A 1 66 ? 2.728 -8.905 -15.112 1.00 88.62 66 HIS A CA 1
ATOM 503 C C . HIS A 1 66 ? 2.090 -7.557 -15.462 1.00 88.62 66 HIS A C 1
ATOM 505 O O . HIS A 1 66 ? 1.076 -7.194 -14.872 1.00 88.62 66 HIS A O 1
ATOM 511 N N . LEU A 1 67 ? 2.628 -6.828 -16.445 1.00 88.00 67 LEU A N 1
ATOM 512 C CA . LEU A 1 67 ? 2.006 -5.610 -16.974 1.00 88.00 67 LEU A CA 1
ATOM 513 C C . LEU A 1 67 ? 0.658 -5.901 -17.643 1.00 88.00 67 LEU A C 1
ATOM 515 O O . LEU A 1 67 ? -0.280 -5.135 -17.433 1.00 88.00 67 LEU A O 1
ATOM 519 N N . CYS A 1 68 ? 0.527 -7.007 -18.385 1.00 87.81 68 CYS A N 1
ATOM 520 C CA . CYS A 1 68 ? -0.756 -7.431 -18.955 1.00 87.81 68 CYS A CA 1
ATOM 521 C C . CYS A 1 68 ? -1.792 -7.725 -17.862 1.00 87.81 68 CYS A C 1
ATOM 523 O O . CYS A 1 68 ? -2.923 -7.248 -17.944 1.00 87.81 68 CYS A O 1
ATOM 525 N N . VAL A 1 69 ? -1.397 -8.443 -16.807 1.00 88.25 69 VAL A N 1
ATOM 526 C CA . VAL A 1 69 ? -2.273 -8.708 -15.652 1.00 88.25 69 VAL A CA 1
ATOM 527 C C . VAL A 1 69 ? -2.683 -7.403 -14.966 1.00 88.25 69 VAL A C 1
ATOM 529 O O . VAL A 1 69 ? -3.855 -7.211 -14.649 1.00 88.25 69 VAL A O 1
ATOM 532 N N . LEU A 1 70 ? -1.739 -6.475 -14.778 1.00 85.81 70 LEU A N 1
ATOM 533 C CA . LEU A 1 70 ? -2.026 -5.161 -14.205 1.00 85.81 70 LEU A CA 1
ATOM 534 C C . LEU A 1 70 ? -2.998 -4.353 -15.066 1.00 85.81 70 LEU A C 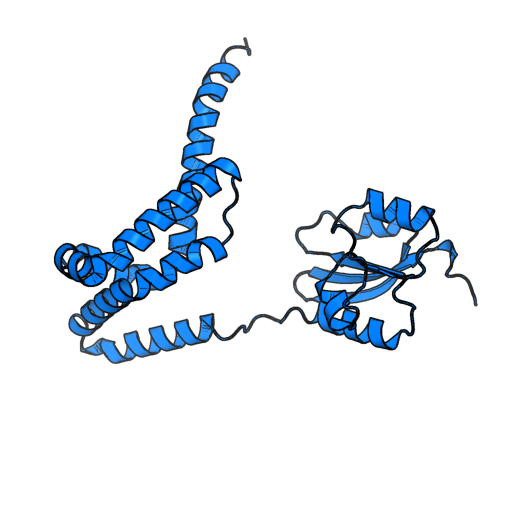1
ATOM 536 O O . LEU A 1 70 ? -3.863 -3.682 -14.515 1.00 85.81 70 LEU A O 1
ATOM 540 N N . ALA A 1 71 ? -2.861 -4.410 -16.392 1.00 83.81 71 ALA A N 1
ATOM 541 C CA . ALA A 1 71 ? -3.743 -3.708 -17.316 1.00 83.81 71 ALA A CA 1
ATOM 542 C C . ALA A 1 71 ? -5.191 -4.192 -17.179 1.00 83.81 71 ALA A C 1
ATOM 544 O O . ALA A 1 71 ? -6.084 -3.362 -17.038 1.00 83.81 71 ALA A O 1
ATOM 545 N N . ILE A 1 72 ? -5.409 -5.511 -17.125 1.00 85.12 72 ILE A N 1
ATOM 546 C CA . ILE A 1 72 ? -6.740 -6.098 -16.895 1.00 85.12 72 ILE A CA 1
ATOM 547 C C . ILE A 1 72 ? -7.285 -5.641 -15.538 1.00 85.12 72 ILE A C 1
ATOM 549 O O . ILE A 1 72 ? -8.356 -5.049 -15.461 1.00 85.12 72 ILE A O 1
ATOM 553 N N . PHE A 1 73 ? -6.496 -5.808 -14.475 1.00 83.19 73 PHE A N 1
ATOM 554 C CA . PHE A 1 73 ? -6.906 -5.458 -13.114 1.00 83.19 73 PHE A CA 1
ATOM 555 C C . PHE A 1 73 ? -7.293 -3.980 -12.966 1.00 83.19 73 PHE A C 1
ATOM 557 O O . PHE A 1 73 ? -8.240 -3.634 -12.264 1.00 83.19 73 PHE A O 1
ATOM 564 N N . VAL A 1 74 ? -6.550 -3.090 -13.622 1.00 82.38 74 VAL A N 1
ATOM 565 C CA . VAL A 1 74 ? -6.782 -1.645 -13.577 1.00 82.38 74 VAL A CA 1
ATOM 566 C C . VAL A 1 74 ? -8.001 -1.234 -14.392 1.00 82.38 74 VAL A C 1
ATOM 568 O O . VAL A 1 74 ? -8.703 -0.311 -13.983 1.00 82.38 74 VAL A O 1
ATOM 571 N N . VAL A 1 75 ? -8.264 -1.900 -15.515 1.00 79.31 75 VAL A N 1
ATOM 572 C CA . VAL A 1 75 ? -9.479 -1.673 -16.306 1.00 79.31 75 VAL A CA 1
ATOM 573 C C . VAL A 1 75 ? -10.713 -2.155 -15.541 1.00 79.31 75 VAL A C 1
ATOM 575 O O . VAL A 1 75 ? -11.713 -1.442 -15.522 1.00 79.31 75 VAL A O 1
ATOM 578 N N . ASP A 1 76 ? -10.616 -3.293 -14.851 1.00 77.81 76 ASP A N 1
ATOM 579 C CA . ASP A 1 76 ? -11.752 -3.901 -14.152 1.00 77.81 76 ASP A CA 1
ATOM 580 C C . ASP A 1 76 ? -12.076 -3.217 -12.817 1.00 77.81 76 ASP A C 1
ATOM 582 O O . ASP A 1 76 ? -13.237 -2.943 -12.521 1.00 77.81 76 ASP A O 1
ATOM 586 N N . LEU A 1 77 ? -11.065 -2.924 -11.991 1.00 74.94 77 LEU A N 1
ATOM 587 C CA . LEU A 1 77 ? -11.271 -2.435 -10.620 1.00 74.94 77 LEU A CA 1
ATOM 588 C C . LEU A 1 77 ? -10.989 -0.938 -10.449 1.00 74.94 77 LEU A C 1
ATOM 590 O O . LEU A 1 77 ? -11.183 -0.408 -9.355 1.00 74.94 77 LEU A O 1
ATOM 594 N N . GLN A 1 78 ? -10.478 -0.262 -11.488 1.00 69.06 78 GLN A N 1
ATOM 595 C CA . GLN A 1 78 ? -10.059 1.152 -11.483 1.00 69.06 78 GLN A CA 1
ATOM 596 C C . GLN A 1 78 ? -9.175 1.562 -10.290 1.00 69.06 78 GLN A C 1
ATOM 598 O O . GLN A 1 78 ? -9.038 2.741 -9.957 1.00 69.06 78 GLN A O 1
ATOM 603 N N . PHE A 1 79 ? -8.518 0.591 -9.656 1.00 71.25 79 PHE A N 1
ATOM 604 C CA . PHE A 1 79 ? -7.729 0.782 -8.452 1.00 71.25 79 PHE A CA 1
ATOM 605 C C . PHE A 1 79 ? -6.374 0.094 -8.585 1.00 71.25 79 PHE A C 1
ATOM 607 O O . PHE A 1 79 ? -6.282 -1.098 -8.868 1.00 71.25 79 PHE A O 1
ATOM 614 N N . LEU A 1 80 ? -5.300 0.839 -8.309 1.00 73.75 80 LEU A N 1
ATOM 615 C CA . LEU A 1 80 ? -3.942 0.306 -8.287 1.00 73.75 80 LEU A CA 1
ATOM 616 C C . LEU A 1 80 ? -3.225 0.695 -6.991 1.00 73.75 80 LEU A C 1
ATOM 618 O O . LEU A 1 80 ? -2.730 1.815 -6.820 1.00 73.75 80 LEU A O 1
ATOM 622 N N . ALA A 1 81 ? -3.125 -0.262 -6.068 1.00 73.50 81 ALA A N 1
ATOM 623 C CA . ALA A 1 81 ? -2.258 -0.134 -4.907 1.00 73.50 81 ALA A CA 1
ATOM 624 C C . ALA A 1 81 ? -0.788 -0.330 -5.304 1.00 73.50 81 ALA A C 1
ATOM 626 O O . ALA A 1 81 ? -0.451 -1.181 -6.125 1.00 73.50 81 ALA A O 1
ATOM 627 N N . GLY A 1 82 ? 0.117 0.399 -4.645 1.00 69.69 82 GLY A N 1
ATOM 628 C CA . GLY A 1 82 ? 1.554 0.323 -4.939 1.00 69.69 82 GLY A CA 1
ATOM 629 C C . GLY A 1 82 ? 2.163 -1.080 -4.790 1.00 69.69 82 GLY A C 1
ATOM 630 O O . GLY A 1 82 ? 3.161 -1.369 -5.436 1.00 69.69 82 GLY A O 1
ATOM 631 N N . ARG A 1 83 ? 1.543 -1.965 -3.995 1.00 78.94 83 ARG A N 1
ATOM 632 C CA . ARG A 1 83 ? 1.963 -3.369 -3.832 1.00 78.94 83 ARG A CA 1
ATOM 633 C C . ARG A 1 83 ? 1.916 -4.173 -5.130 1.00 78.94 83 ARG A C 1
ATOM 635 O O . ARG A 1 83 ? 2.768 -5.026 -5.331 1.00 78.94 83 ARG A O 1
ATOM 642 N N . TYR A 1 84 ? 0.977 -3.872 -6.026 1.00 81.75 84 TYR A N 1
ATOM 643 C CA . TYR A 1 84 ? 0.831 -4.607 -7.284 1.00 81.75 84 TYR A CA 1
ATOM 644 C C . TYR A 1 84 ? 1.993 -4.335 -8.245 1.00 81.75 84 TYR A C 1
ATOM 646 O O . TYR A 1 84 ? 2.327 -5.170 -9.076 1.00 81.75 84 TYR A O 1
ATOM 654 N N . VAL A 1 85 ? 2.658 -3.191 -8.077 1.00 83.31 85 VAL A N 1
ATOM 655 C CA . VAL A 1 85 ? 3.837 -2.790 -8.851 1.00 83.31 85 VAL A CA 1
ATOM 656 C C . VAL A 1 85 ? 5.130 -3.377 -8.264 1.00 83.31 85 VAL A C 1
ATOM 658 O O . VAL A 1 85 ? 6.157 -3.404 -8.934 1.00 83.31 85 VAL A O 1
ATOM 661 N N . GLY A 1 86 ? 5.089 -3.896 -7.030 1.00 85.31 86 GLY A N 1
ATOM 662 C CA . GLY A 1 86 ? 6.267 -4.391 -6.311 1.00 85.31 86 GLY A CA 1
ATOM 663 C C . GLY A 1 86 ? 7.033 -5.481 -7.061 1.00 85.31 86 GLY A C 1
ATOM 664 O O . GLY A 1 86 ? 8.260 -5.439 -7.108 1.00 85.31 86 GLY A O 1
ATOM 665 N N . LEU A 1 87 ? 6.321 -6.402 -7.717 1.00 86.25 87 LEU A N 1
ATOM 666 C CA . LEU A 1 87 ? 6.957 -7.462 -8.499 1.00 86.25 87 LEU A CA 1
ATOM 667 C C . LEU A 1 87 ? 7.732 -6.903 -9.700 1.00 86.25 87 LEU A C 1
ATOM 669 O O . LEU A 1 87 ? 8.841 -7.353 -9.967 1.00 86.25 87 LEU A O 1
ATOM 673 N N . ILE A 1 88 ? 7.204 -5.876 -10.376 1.00 88.06 88 ILE A N 1
ATOM 674 C CA . ILE A 1 88 ? 7.904 -5.222 -11.493 1.00 88.06 88 ILE A CA 1
ATOM 675 C C . ILE A 1 88 ? 9.186 -4.557 -10.996 1.00 88.06 88 ILE A C 1
ATOM 677 O O . ILE A 1 88 ? 10.215 -4.678 -11.650 1.00 88.06 88 ILE A O 1
ATOM 681 N N . LEU A 1 89 ? 9.153 -3.892 -9.836 1.00 86.06 89 LEU A N 1
ATOM 682 C CA . LEU A 1 89 ? 10.347 -3.264 -9.254 1.00 86.06 89 LEU A CA 1
ATOM 683 C C . LEU A 1 89 ? 11.435 -4.305 -8.967 1.00 86.06 89 LEU A C 1
ATOM 685 O O . LEU A 1 89 ? 12.599 -4.095 -9.304 1.00 86.06 89 LEU A O 1
ATOM 689 N N . LEU A 1 90 ? 11.048 -5.452 -8.401 1.00 87.94 90 LEU A N 1
ATOM 690 C CA . LEU A 1 90 ? 11.969 -6.554 -8.140 1.00 87.94 90 LEU A CA 1
ATOM 691 C C . LEU A 1 90 ? 12.562 -7.098 -9.446 1.00 87.94 90 LEU A C 1
ATOM 693 O O . LEU A 1 90 ? 13.781 -7.173 -9.585 1.00 87.94 90 LEU A O 1
ATOM 697 N N . LEU A 1 91 ? 11.717 -7.400 -10.433 1.00 88.25 91 LEU A N 1
ATOM 698 C CA . LEU A 1 91 ? 12.153 -7.923 -11.729 1.00 88.25 91 LEU A CA 1
ATOM 699 C C . LEU A 1 91 ? 12.994 -6.918 -12.532 1.00 88.25 91 LEU A C 1
ATOM 701 O O . LEU A 1 91 ? 13.817 -7.320 -13.351 1.00 88.25 91 LEU A O 1
ATOM 705 N N . ALA A 1 92 ? 12.811 -5.618 -12.297 1.00 86.94 92 ALA A N 1
ATOM 706 C CA . ALA A 1 92 ? 13.561 -4.560 -12.961 1.00 86.94 92 ALA A CA 1
ATOM 707 C C . ALA A 1 92 ? 14.959 -4.317 -12.360 1.00 86.94 92 ALA A C 1
ATOM 709 O O . ALA A 1 92 ? 15.795 -3.654 -12.979 1.00 86.94 92 ALA A O 1
ATOM 710 N N . THR A 1 93 ? 15.226 -4.858 -11.169 1.00 87.25 93 THR A N 1
ATOM 711 C CA . THR A 1 93 ? 16.482 -4.681 -10.423 1.00 87.25 93 THR A CA 1
ATOM 712 C C . THR A 1 93 ? 17.753 -4.956 -11.248 1.00 87.25 93 THR A C 1
ATOM 714 O O . THR A 1 93 ? 18.642 -4.102 -11.220 1.00 87.25 93 THR A O 1
ATOM 717 N N . PRO A 1 94 ? 17.881 -6.056 -12.027 1.00 85.56 94 PRO A N 1
ATOM 718 C CA . PRO A 1 94 ? 19.082 -6.287 -12.839 1.00 85.56 94 PRO A CA 1
ATOM 719 C C . PRO A 1 94 ? 19.335 -5.181 -13.874 1.00 85.56 94 PRO A C 1
ATOM 721 O O . PRO A 1 94 ? 20.481 -4.790 -14.081 1.00 85.56 94 PRO A O 1
ATOM 724 N N . PHE A 1 95 ? 18.287 -4.612 -14.476 1.00 87.38 95 PHE A N 1
ATOM 725 C CA . PHE A 1 95 ? 18.423 -3.534 -15.464 1.00 87.38 95 PHE A CA 1
ATOM 726 C C . PHE A 1 95 ? 18.841 -2.213 -14.813 1.00 87.38 95 PHE A C 1
ATOM 728 O O . PHE A 1 95 ? 19.702 -1.504 -15.336 1.00 87.38 95 PHE A O 1
ATOM 735 N N . VAL A 1 96 ? 18.283 -1.908 -13.637 1.00 87.25 96 VAL A N 1
ATOM 736 C CA . VAL A 1 96 ? 18.708 -0.761 -12.822 1.00 87.25 96 VAL A CA 1
ATOM 737 C C . VAL A 1 96 ? 20.178 -0.906 -12.423 1.00 87.25 96 VAL A C 1
ATOM 739 O O . VAL A 1 96 ? 20.922 0.069 -12.496 1.00 87.25 96 VAL A O 1
ATOM 742 N N . ALA A 1 97 ? 20.620 -2.113 -12.056 1.00 87.69 97 ALA A N 1
ATOM 743 C CA . ALA A 1 97 ? 22.010 -2.386 -11.702 1.00 87.69 97 ALA A CA 1
ATOM 744 C C . ALA A 1 97 ? 22.966 -2.170 -12.887 1.00 87.69 97 ALA A C 1
ATOM 746 O O . ALA A 1 97 ? 23.991 -1.508 -12.725 1.00 87.69 97 ALA A O 1
ATOM 747 N N . THR A 1 98 ? 22.616 -2.646 -14.089 1.00 85.56 98 THR A N 1
ATOM 748 C CA . THR A 1 98 ? 23.395 -2.371 -15.311 1.00 85.56 98 THR A CA 1
ATOM 749 C C . THR A 1 98 ? 23.461 -0.873 -15.605 1.00 85.56 98 THR A C 1
ATOM 751 O O . THR A 1 98 ? 24.536 -0.338 -15.872 1.00 85.56 98 THR A O 1
ATOM 754 N N . GLY A 1 99 ? 22.335 -0.168 -15.480 1.00 85.44 99 GLY A N 1
ATOM 755 C CA . GLY A 1 99 ? 22.287 1.287 -15.589 1.00 85.44 99 GLY A CA 1
ATOM 756 C C . GLY A 1 99 ? 23.218 1.981 -14.598 1.00 85.44 99 GLY A C 1
ATOM 757 O O . GLY A 1 99 ? 24.024 2.828 -14.972 1.00 85.44 99 GLY A O 1
ATOM 758 N N . LEU A 1 100 ? 23.176 1.578 -13.330 1.00 86.31 100 LEU A N 1
ATOM 759 C CA . LEU A 1 100 ? 24.026 2.139 -12.284 1.00 86.31 100 LEU A CA 1
ATOM 760 C C . LEU A 1 100 ? 25.514 1.867 -12.541 1.00 86.31 100 LEU A C 1
ATOM 762 O O . LEU A 1 100 ? 26.348 2.742 -12.305 1.00 86.31 100 LEU A O 1
ATOM 766 N N . GLN A 1 101 ? 25.849 0.685 -13.063 1.00 86.56 101 GLN A N 1
ATOM 767 C CA . GLN A 1 101 ? 27.209 0.333 -13.464 1.00 86.56 101 GLN A CA 1
ATOM 768 C C . GLN A 1 101 ? 27.713 1.251 -14.584 1.00 86.56 101 GLN A C 1
ATOM 770 O O . GLN A 1 101 ? 28.835 1.751 -14.492 1.00 86.56 101 GLN A O 1
ATOM 775 N N . LEU A 1 102 ? 26.879 1.538 -15.589 1.00 84.69 102 LEU A N 1
ATOM 776 C CA . LEU A 1 102 ? 27.199 2.493 -16.656 1.00 84.69 102 LEU A CA 1
ATOM 777 C C . LEU A 1 102 ? 27.440 3.902 -16.097 1.00 84.69 102 LEU A C 1
ATOM 779 O O . LEU A 1 102 ? 28.429 4.542 -16.449 1.00 84.69 102 LEU A O 1
ATOM 783 N N . PHE A 1 103 ? 26.600 4.366 -15.167 1.00 82.94 103 PHE A N 1
ATOM 784 C CA . PHE A 1 103 ? 26.799 5.651 -14.485 1.00 82.94 103 PHE A CA 1
ATOM 785 C C . PHE A 1 103 ? 28.108 5.691 -13.683 1.00 82.94 103 PHE A C 1
ATOM 787 O O . PHE A 1 103 ? 28.852 6.669 -13.768 1.00 82.94 103 PHE A O 1
ATOM 794 N N . CYS A 1 104 ? 28.431 4.623 -12.949 1.00 86.31 104 CYS A N 1
ATOM 795 C CA . CYS A 1 104 ? 29.688 4.511 -12.207 1.00 86.31 104 CYS A CA 1
ATOM 796 C C . CYS A 1 104 ? 30.916 4.504 -13.130 1.00 86.31 104 CYS A C 1
ATOM 798 O O . CYS A 1 104 ? 31.946 5.079 -12.777 1.00 86.31 104 CYS A O 1
ATOM 800 N N . ALA A 1 105 ? 30.814 3.864 -14.298 1.00 84.94 105 ALA A N 1
ATOM 801 C CA . ALA A 1 105 ? 31.874 3.843 -15.301 1.00 84.94 105 ALA A CA 1
ATOM 802 C C . ALA A 1 105 ? 32.050 5.217 -15.971 1.00 84.94 105 ALA A C 1
ATOM 804 O O . ALA A 1 105 ? 33.177 5.672 -16.164 1.00 84.94 105 ALA A O 1
ATOM 805 N N . ARG A 1 106 ? 30.942 5.911 -16.267 1.00 84.25 106 ARG A N 1
ATOM 806 C CA . ARG A 1 106 ? 30.930 7.247 -16.883 1.00 84.25 106 ARG A CA 1
ATOM 807 C C . ARG A 1 106 ? 31.484 8.325 -15.950 1.00 84.25 106 ARG A C 1
ATOM 809 O O . ARG A 1 106 ? 32.258 9.169 -16.392 1.00 84.25 106 ARG A O 1
ATOM 816 N N . PHE A 1 107 ? 31.108 8.296 -14.671 1.00 84.12 107 PHE A N 1
ATOM 817 C CA . PHE A 1 107 ? 31.488 9.290 -13.663 1.00 84.12 107 PHE A CA 1
ATOM 818 C C . PHE A 1 107 ? 32.430 8.692 -12.614 1.00 84.12 107 PHE A C 1
ATOM 820 O O . PHE A 1 107 ? 32.121 8.645 -11.423 1.00 84.12 107 PHE A O 1
ATOM 827 N N . ARG A 1 108 ? 33.618 8.258 -13.054 1.00 80.44 108 ARG A N 1
ATOM 828 C CA . ARG A 1 108 ? 34.610 7.561 -12.213 1.00 80.44 108 ARG A CA 1
ATOM 829 C C . ARG A 1 108 ? 34.937 8.291 -10.902 1.00 80.44 108 ARG A C 1
ATOM 831 O O . ARG A 1 108 ? 35.069 7.645 -9.867 1.00 80.44 108 ARG A O 1
ATOM 838 N N . HIS A 1 109 ? 35.020 9.622 -10.934 1.00 83.44 109 HIS A N 1
ATOM 839 C CA . HIS A 1 109 ? 35.323 10.454 -9.762 1.00 83.44 109 HIS A CA 1
ATOM 840 C C . HIS A 1 109 ? 34.146 10.588 -8.779 1.00 83.44 109 HIS A C 1
ATOM 842 O O . HIS A 1 109 ? 34.367 10.784 -7.591 1.00 83.44 109 HIS A O 1
ATOM 848 N N . ALA A 1 110 ? 32.903 10.420 -9.245 1.00 85.94 110 ALA A N 1
ATOM 849 C CA . ALA A 1 110 ? 31.697 10.487 -8.416 1.00 85.94 110 ALA A CA 1
ATOM 850 C C . ALA A 1 110 ? 31.151 9.100 -8.028 1.00 85.94 110 ALA A C 1
ATOM 852 O O . ALA A 1 110 ? 30.115 9.008 -7.373 1.00 85.94 110 ALA A O 1
ATOM 853 N N . ARG A 1 111 ? 31.839 8.007 -8.392 1.00 87.12 111 ARG A N 1
ATOM 854 C CA . ARG A 1 111 ? 31.400 6.628 -8.117 1.00 87.12 111 ARG A CA 1
ATOM 855 C C . ARG A 1 111 ? 31.072 6.397 -6.641 1.00 87.12 111 ARG A C 1
ATOM 857 O O . ARG A 1 111 ? 30.038 5.811 -6.335 1.00 87.12 111 ARG A O 1
ATOM 864 N N . LEU A 1 112 ? 31.939 6.851 -5.735 1.00 87.94 112 LEU A N 1
ATOM 865 C CA . LEU A 1 112 ? 31.723 6.683 -4.294 1.00 87.94 112 LEU A CA 1
ATOM 866 C C . LEU A 1 112 ? 30.477 7.437 -3.819 1.00 87.94 112 LEU A C 1
ATOM 868 O O . LEU A 1 112 ? 29.705 6.885 -3.042 1.00 87.94 112 LEU A O 1
ATOM 872 N N . LEU A 1 113 ? 30.234 8.642 -4.345 1.00 88.44 113 LEU A N 1
ATOM 873 C CA . LEU A 1 113 ? 29.031 9.420 -4.038 1.00 88.44 113 LEU A CA 1
ATOM 874 C C . LEU A 1 113 ? 27.763 8.723 -4.543 1.00 88.44 113 LEU A C 1
ATOM 876 O O . LEU A 1 113 ? 26.786 8.635 -3.808 1.00 88.44 113 LEU A O 1
ATOM 880 N N . ILE A 1 114 ? 27.787 8.177 -5.763 1.00 86.56 114 ILE A N 1
ATOM 881 C CA . ILE A 1 114 ? 26.656 7.440 -6.351 1.00 86.56 114 ILE A CA 1
ATOM 882 C C . ILE A 1 114 ? 26.314 6.202 -5.509 1.00 86.56 114 ILE A C 1
ATOM 884 O O . ILE A 1 114 ? 25.141 5.952 -5.218 1.00 86.56 114 ILE A O 1
ATOM 888 N N . ILE A 1 115 ? 27.329 5.440 -5.090 1.00 86.12 115 ILE A N 1
ATOM 889 C CA . ILE A 1 115 ? 27.148 4.255 -4.240 1.00 86.12 115 ILE A CA 1
ATOM 890 C C . ILE A 1 115 ? 26.617 4.663 -2.863 1.00 86.12 115 ILE A C 1
ATOM 892 O O . ILE A 1 115 ? 25.630 4.090 -2.403 1.00 86.12 115 ILE A O 1
ATOM 896 N N . ALA A 1 116 ? 27.221 5.671 -2.228 1.00 89.56 116 ALA A N 1
ATOM 897 C CA . ALA A 1 116 ? 26.797 6.158 -0.919 1.00 89.56 116 ALA A CA 1
ATOM 898 C C . ALA A 1 116 ? 25.341 6.646 -0.944 1.00 89.56 116 ALA A C 1
ATOM 900 O O . ALA A 1 116 ? 24.541 6.232 -0.109 1.00 89.56 116 ALA A O 1
ATOM 901 N N . LEU A 1 117 ? 24.964 7.446 -1.946 1.00 88.38 117 LEU A N 1
ATOM 902 C CA . LEU A 1 117 ? 23.594 7.928 -2.109 1.00 88.38 117 LEU A CA 1
ATOM 903 C C . LEU A 1 117 ? 22.609 6.768 -2.317 1.00 88.38 117 LEU A C 1
ATOM 905 O O . LEU A 1 117 ? 21.544 6.750 -1.704 1.00 88.38 117 LEU A O 1
ATOM 909 N N . SER A 1 118 ? 22.980 5.772 -3.128 1.00 85.94 118 SER A N 1
ATOM 910 C CA . SER A 1 118 ? 22.153 4.580 -3.362 1.00 85.94 118 SER A CA 1
ATOM 911 C C . SER A 1 118 ? 21.933 3.774 -2.078 1.00 85.94 118 SER A C 1
ATOM 913 O O . SER A 1 118 ? 20.814 3.334 -1.819 1.00 85.94 118 SER A O 1
ATOM 915 N N . LEU A 1 119 ? 22.972 3.618 -1.252 1.00 87.31 119 LEU A N 1
ATOM 916 C CA . LEU A 1 119 ? 22.884 2.942 0.046 1.00 87.31 119 LEU A CA 1
ATOM 917 C C . LEU A 1 119 ? 22.009 3.715 1.036 1.00 87.31 119 LEU A C 1
ATOM 919 O O . LEU A 1 119 ? 21.163 3.110 1.689 1.00 87.31 119 LEU A O 1
ATOM 923 N N . VAL A 1 120 ? 22.157 5.041 1.110 1.00 88.44 120 VAL A N 1
ATOM 924 C CA . VAL A 1 120 ? 21.304 5.901 1.949 1.00 88.44 120 VAL A CA 1
ATOM 925 C C . VAL A 1 120 ? 19.840 5.783 1.530 1.00 88.44 120 VAL A C 1
ATOM 927 O O . VAL A 1 120 ? 18.970 5.633 2.382 1.00 88.44 120 VAL A O 1
ATOM 930 N N . LEU A 1 121 ? 19.551 5.783 0.227 1.00 85.06 121 LEU A N 1
ATOM 931 C CA . LEU A 1 121 ? 18.191 5.611 -0.288 1.00 85.06 121 LEU A CA 1
ATOM 932 C C . LEU A 1 121 ? 17.631 4.215 -0.009 1.00 85.06 121 LEU A C 1
ATOM 934 O O . LEU A 1 121 ? 16.463 4.090 0.357 1.00 85.06 121 LEU A O 1
ATOM 938 N N . ALA A 1 122 ? 18.436 3.164 -0.163 1.00 83.12 122 ALA A N 1
ATOM 939 C CA . ALA A 1 122 ? 18.028 1.807 0.188 1.00 83.12 122 ALA A CA 1
ATOM 940 C C . ALA A 1 122 ? 17.713 1.705 1.690 1.00 83.12 122 ALA A C 1
ATOM 942 O O . ALA A 1 122 ? 16.650 1.208 2.060 1.00 83.12 122 ALA A O 1
ATOM 943 N N . ALA A 1 123 ? 18.574 2.264 2.544 1.00 83.88 123 ALA A N 1
ATOM 944 C CA . ALA A 1 123 ? 18.356 2.329 3.985 1.00 83.88 123 ALA A CA 1
ATOM 945 C C . ALA A 1 123 ? 17.091 3.127 4.331 1.00 83.88 123 ALA A C 1
ATOM 947 O O . ALA A 1 123 ? 16.278 2.656 5.116 1.00 83.88 123 ALA A O 1
ATOM 948 N N . ALA A 1 124 ? 16.857 4.275 3.693 1.00 80.88 124 ALA A N 1
ATOM 949 C CA . ALA A 1 124 ? 15.654 5.078 3.905 1.00 80.88 124 ALA A CA 1
ATOM 950 C C . ALA A 1 124 ? 14.358 4.359 3.482 1.00 80.88 124 ALA A C 1
ATOM 952 O O . ALA A 1 124 ? 13.303 4.617 4.053 1.00 80.88 124 ALA A O 1
ATOM 953 N N . ASN A 1 125 ? 14.420 3.453 2.499 1.00 78.38 125 ASN A N 1
ATOM 954 C CA . ASN A 1 125 ? 13.268 2.642 2.089 1.00 78.38 125 ASN A CA 1
ATOM 955 C C . ASN A 1 125 ? 13.020 1.432 3.008 1.00 78.38 125 ASN A C 1
ATOM 957 O O . ASN A 1 125 ? 11.885 0.966 3.095 1.00 78.38 125 ASN A O 1
ATOM 961 N N . VAL A 1 126 ? 14.056 0.912 3.674 1.00 78.25 126 VAL A N 1
ATOM 962 C CA . VAL A 1 126 ? 13.951 -0.228 4.606 1.00 78.25 126 VAL A CA 1
ATOM 963 C C . VAL A 1 126 ? 13.605 0.235 6.018 1.00 78.25 126 VAL A C 1
ATOM 965 O O . VAL A 1 126 ? 12.800 -0.390 6.709 1.00 78.25 126 VAL A O 1
ATOM 968 N N . ILE A 1 127 ? 14.200 1.340 6.457 1.00 75.94 127 ILE A N 1
ATOM 969 C CA . ILE A 1 127 ? 13.965 1.901 7.777 1.00 75.94 127 ILE A CA 1
ATOM 970 C C . ILE A 1 127 ? 12.637 2.651 7.716 1.00 75.94 127 ILE A C 1
ATOM 972 O O . ILE A 1 127 ? 12.549 3.766 7.206 1.00 75.94 127 ILE A O 1
ATOM 976 N N . SER A 1 128 ? 11.589 2.039 8.267 1.00 60.12 128 SER A N 1
ATOM 977 C CA . SER A 1 128 ? 10.321 2.719 8.519 1.00 60.12 128 SER A CA 1
ATOM 978 C C . SER A 1 128 ? 10.519 3.762 9.624 1.00 60.12 128 SER A C 1
ATOM 980 O O . SER A 1 128 ? 10.195 3.517 10.781 1.00 60.12 128 SER A O 1
ATOM 982 N N . THR A 1 129 ? 11.053 4.932 9.268 1.00 57.88 129 THR A N 1
ATOM 983 C CA . THR A 1 129 ? 11.227 6.089 10.166 1.00 57.88 129 THR A CA 1
ATOM 984 C C . THR A 1 129 ? 9.915 6.809 10.476 1.00 57.88 129 THR A C 1
ATOM 986 O O . THR A 1 129 ? 9.885 7.710 11.312 1.00 57.88 129 THR A O 1
ATOM 989 N N . GLY A 1 130 ? 8.816 6.430 9.817 1.00 58.81 130 GLY A N 1
ATOM 990 C CA . GLY A 1 130 ? 7.492 6.931 10.159 1.00 58.81 130 GLY A CA 1
ATOM 991 C C . GLY A 1 130 ? 7.116 6.528 11.580 1.00 58.81 130 GLY A C 1
ATOM 992 O O . GLY A 1 130 ? 7.431 5.417 12.012 1.00 58.81 130 GLY A O 1
ATOM 993 N N . THR A 1 131 ? 6.406 7.409 12.292 1.00 57.59 131 THR A N 1
ATOM 994 C CA . THR A 1 131 ? 5.730 7.042 13.537 1.00 57.59 131 THR A CA 1
ATOM 995 C C . THR A 1 131 ? 4.901 5.798 13.246 1.00 57.59 131 THR A C 1
ATOM 997 O O . THR A 1 131 ? 3.936 5.832 12.479 1.00 57.59 131 THR A O 1
ATOM 1000 N N . GLY A 1 132 ? 5.348 4.652 13.771 1.00 60.25 132 GLY A N 1
ATOM 1001 C CA . GLY A 1 132 ? 4.632 3.394 13.612 1.00 60.25 132 GLY A CA 1
ATOM 1002 C C . GLY A 1 132 ? 3.182 3.585 14.047 1.00 60.25 132 GLY A C 1
ATOM 1003 O O . GLY A 1 132 ? 2.858 4.539 14.755 1.00 60.25 132 GLY A O 1
ATOM 1004 N N . LYS A 1 133 ? 2.280 2.695 13.634 1.00 70.44 133 LYS A N 1
ATOM 1005 C CA . LYS A 1 133 ? 0.861 2.775 14.012 1.00 70.44 133 LYS A CA 1
ATOM 1006 C C . LYS A 1 133 ? 0.644 2.426 15.497 1.00 70.44 133 LYS A C 1
ATOM 1008 O O . LYS A 1 133 ? -0.066 1.484 15.828 1.00 70.44 133 LYS A O 1
ATOM 1013 N N . THR A 1 134 ? 1.275 3.190 16.387 1.00 82.00 134 THR A N 1
ATOM 1014 C CA . THR A 1 134 ? 1.345 3.007 17.838 1.00 82.00 134 THR A CA 1
ATOM 1015 C C . THR A 1 134 ? -0.021 3.139 18.485 1.00 82.00 134 THR A C 1
ATOM 1017 O O . THR A 1 134 ? -0.291 2.420 19.433 1.00 82.00 134 THR A O 1
ATOM 1020 N N . HIS A 1 135 ? -0.917 3.965 17.940 1.00 84.56 135 HIS A N 1
ATOM 1021 C CA . HIS A 1 135 ? -2.313 4.054 18.376 1.00 84.56 135 HIS A CA 1
ATOM 1022 C C . HIS A 1 135 ? -3.035 2.692 18.416 1.00 84.56 135 HIS A C 1
ATOM 1024 O O . HIS A 1 135 ? -3.711 2.419 19.401 1.00 84.56 135 HIS A O 1
ATOM 1030 N N . HIS A 1 136 ? -2.833 1.795 17.438 1.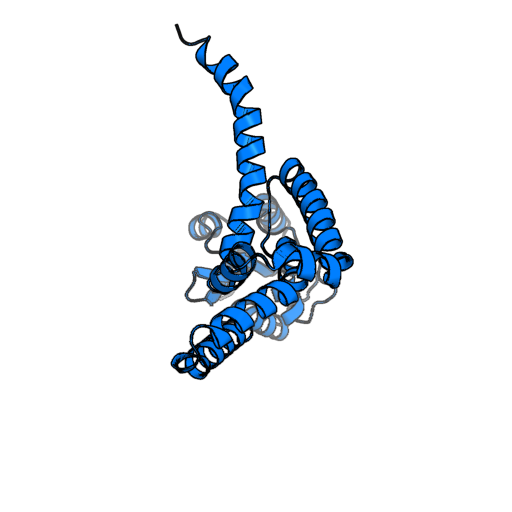00 85.69 136 HIS A N 1
ATOM 1031 C CA . HIS A 1 136 ? -3.411 0.439 17.492 1.00 85.69 136 HIS A CA 1
ATOM 1032 C C . HIS A 1 136 ? -2.780 -0.425 18.586 1.00 85.69 136 HIS A C 1
ATOM 1034 O O . HIS A 1 136 ? -3.469 -1.218 19.220 1.00 85.69 136 HIS A O 1
ATOM 1040 N N . ILE A 1 137 ? -1.470 -0.280 18.808 1.00 86.56 137 ILE A N 1
ATOM 1041 C CA . ILE A 1 137 ? -0.742 -1.031 19.838 1.00 86.56 137 ILE A CA 1
ATOM 1042 C C . ILE A 1 137 ? -1.191 -0.569 21.225 1.00 86.56 137 ILE A C 1
ATOM 1044 O O . ILE A 1 137 ? -1.480 -1.395 22.084 1.00 86.56 137 ILE A O 1
ATOM 1048 N N . ASN A 1 138 ? -1.271 0.743 21.439 1.00 88.00 138 ASN A N 1
ATOM 1049 C CA . ASN A 1 138 ? -1.678 1.340 22.705 1.00 88.00 138 ASN A CA 1
ATOM 1050 C C . ASN A 1 138 ? -3.140 1.013 23.015 1.00 88.00 138 ASN A C 1
ATOM 1052 O O . ASN A 1 138 ? -3.433 0.592 24.129 1.00 88.00 138 ASN A O 1
ATOM 1056 N N . ALA A 1 139 ? -4.027 1.117 22.019 1.00 87.12 139 ALA A N 1
ATOM 1057 C CA . ALA A 1 139 ? -5.419 0.710 22.162 1.00 87.12 139 ALA A CA 1
ATOM 1058 C C . ALA A 1 139 ? -5.547 -0.790 22.455 1.00 87.12 139 ALA A C 1
ATOM 1060 O O . ALA A 1 139 ? -6.262 -1.170 23.374 1.00 87.12 139 ALA A O 1
ATOM 1061 N N . GLY A 1 140 ? -4.808 -1.643 21.737 1.00 86.75 140 GLY A N 1
ATOM 1062 C CA . GLY A 1 140 ? -4.815 -3.088 21.971 1.00 86.75 140 GLY A CA 1
ATOM 1063 C C . GLY A 1 140 ? -4.325 -3.462 23.372 1.00 86.75 140 GLY A C 1
ATOM 1064 O O . GLY A 1 140 ? -4.978 -4.231 24.068 1.00 86.75 140 GLY A O 1
ATOM 1065 N N . LYS A 1 141 ? -3.222 -2.856 23.832 1.00 89.81 141 LYS A N 1
ATOM 1066 C CA . LYS A 1 141 ? -2.704 -3.050 25.197 1.00 89.81 141 LYS A CA 1
ATOM 1067 C C . LYS A 1 141 ? -3.681 -2.571 26.265 1.00 89.81 141 LYS A C 1
ATOM 1069 O O . LYS A 1 141 ? -3.814 -3.223 27.294 1.00 89.81 141 LYS A O 1
ATOM 1074 N N . TRP A 1 142 ? -4.348 -1.442 26.032 1.00 90.31 142 TRP A N 1
ATOM 1075 C CA . TRP A 1 142 ? -5.370 -0.944 26.944 1.00 90.31 142 TRP A CA 1
ATOM 1076 C C . TRP A 1 142 ? -6.531 -1.937 27.037 1.00 90.31 142 TRP A C 1
ATOM 1078 O O . TRP A 1 142 ? -6.858 -2.355 28.140 1.00 90.31 142 TRP A O 1
ATOM 1088 N N . LEU A 1 143 ? -7.045 -2.417 25.897 1.00 87.88 143 LEU A N 1
ATOM 1089 C CA . LEU A 1 143 ? -8.137 -3.397 25.835 1.00 87.88 143 LEU A CA 1
ATOM 1090 C C . LEU A 1 143 ? -7.795 -4.729 26.510 1.00 87.88 143 LEU A C 1
ATOM 1092 O O . LEU A 1 143 ? -8.639 -5.296 27.199 1.00 87.88 143 LEU A O 1
ATOM 1096 N N . ALA A 1 144 ? -6.559 -5.209 26.354 1.00 86.62 144 ALA A N 1
ATOM 1097 C CA . ALA A 1 144 ? -6.089 -6.413 27.038 1.00 86.62 144 ALA A CA 1
ATOM 1098 C C . ALA A 1 144 ? -6.124 -6.269 28.573 1.00 86.62 144 ALA A C 1
ATOM 1100 O O . ALA A 1 144 ? -6.348 -7.249 29.278 1.00 86.62 144 ALA A O 1
ATOM 1101 N N . ASN A 1 145 ? -5.950 -5.045 29.082 1.00 86.06 145 ASN A N 1
ATOM 1102 C CA . ASN A 1 145 ? -5.936 -4.739 30.513 1.00 86.06 145 ASN A CA 1
ATOM 1103 C C . ASN A 1 145 ? -7.299 -4.274 31.057 1.00 86.06 145 ASN A C 1
ATOM 1105 O O . ASN A 1 145 ? -7.469 -4.208 32.271 1.00 86.06 145 ASN A O 1
ATOM 1109 N N . SER A 1 146 ? -8.274 -3.960 30.197 1.00 81.56 146 SER A N 1
ATOM 1110 C CA . SER A 1 146 ? -9.607 -3.495 30.610 1.00 81.56 146 SER A CA 1
ATOM 1111 C C . SER A 1 146 ? -10.468 -4.583 31.263 1.00 81.56 146 SER A C 1
ATOM 1113 O O . SER A 1 146 ? -11.502 -4.264 31.843 1.00 81.56 146 SER A O 1
ATOM 1115 N N . GLY A 1 147 ? -10.091 -5.864 31.145 1.00 73.44 147 GLY A N 1
ATOM 1116 C CA . GLY A 1 147 ? -10.858 -6.993 31.693 1.00 73.44 147 GLY A CA 1
ATOM 1117 C C . GLY A 1 147 ? -12.220 -7.221 31.022 1.00 73.44 147 GLY A C 1
ATOM 1118 O O . GLY A 1 147 ? -13.049 -7.961 31.546 1.00 73.44 147 GLY A O 1
ATOM 1119 N N . THR A 1 148 ? -12.476 -6.574 29.882 1.00 78.25 148 THR A N 1
ATOM 1120 C CA . THR A 1 148 ? -13.742 -6.676 29.150 1.00 78.25 148 THR A CA 1
ATOM 1121 C C . THR A 1 148 ? -13.827 -8.002 28.398 1.00 78.25 148 THR A C 1
ATOM 1123 O O . THR A 1 148 ? -12.878 -8.404 27.724 1.00 78.25 148 THR A O 1
ATOM 1126 N N . ASP A 1 149 ? -14.980 -8.666 28.477 1.00 82.06 149 ASP A N 1
ATOM 1127 C CA . ASP A 1 149 ? -15.249 -9.868 27.690 1.00 82.06 149 ASP A CA 1
ATOM 1128 C C . ASP A 1 149 ? -15.298 -9.523 26.195 1.00 82.06 149 ASP A C 1
ATOM 1130 O O . ASP A 1 149 ? -16.120 -8.714 25.757 1.00 82.06 149 ASP A O 1
ATOM 1134 N N . VAL A 1 150 ? -14.438 -10.176 25.410 1.00 82.31 150 VAL A N 1
ATOM 1135 C CA . VAL A 1 150 ? -14.312 -10.019 23.954 1.00 82.31 150 VAL A CA 1
ATOM 1136 C C . VAL A 1 150 ? -15.662 -10.167 23.247 1.00 82.31 150 VAL A C 1
ATOM 1138 O O . VAL A 1 150 ? -15.923 -9.463 22.274 1.00 82.31 150 VAL A O 1
ATOM 1141 N N . ALA A 1 151 ? -16.549 -11.036 23.745 1.00 82.94 151 ALA A N 1
ATOM 1142 C CA . ALA A 1 151 ? -17.870 -11.263 23.153 1.00 82.94 151 ALA A CA 1
ATOM 1143 C C . ALA A 1 151 ? -18.801 -10.038 23.238 1.00 82.94 151 ALA A C 1
ATOM 1145 O O . ALA A 1 151 ? -19.769 -9.942 22.479 1.00 82.94 151 ALA A O 1
ATOM 1146 N N . LYS A 1 152 ? -18.502 -9.103 24.146 1.00 85.25 152 LYS A N 1
ATOM 1147 C CA . LYS A 1 152 ? -19.270 -7.878 24.391 1.00 85.25 152 LYS A CA 1
ATOM 1148 C C . LYS A 1 152 ? -18.600 -6.626 23.831 1.00 85.25 152 LYS A C 1
ATOM 1150 O O . LYS A 1 152 ? -19.081 -5.520 24.083 1.00 85.25 152 LYS A O 1
ATOM 1155 N N . VAL A 1 153 ? -17.518 -6.774 23.067 1.00 86.56 153 VAL A N 1
ATOM 1156 C CA . VAL A 1 153 ? -16.819 -5.652 22.436 1.00 86.56 153 VAL A CA 1
ATOM 1157 C C . VAL A 1 153 ? -17.148 -5.607 20.951 1.00 86.56 153 VAL A C 1
ATOM 1159 O O . VAL A 1 153 ? -16.910 -6.562 20.215 1.00 86.56 153 VAL A O 1
ATOM 1162 N N . TYR A 1 154 ? -17.681 -4.475 20.503 1.00 88.00 154 TYR A N 1
ATOM 1163 C CA . TYR A 1 154 ? -17.771 -4.152 19.089 1.00 88.00 154 TYR A CA 1
ATOM 1164 C C . TYR A 1 154 ? -16.417 -3.603 18.637 1.00 88.00 154 TYR A C 1
ATOM 1166 O O . TYR A 1 154 ? -15.958 -2.591 19.167 1.00 88.00 154 TYR A O 1
ATOM 1174 N N . ILE A 1 155 ? -15.768 -4.253 17.672 1.00 88.38 155 ILE A N 1
ATOM 1175 C CA . ILE A 1 155 ? -14.460 -3.833 17.161 1.00 88.38 155 ILE A CA 1
ATOM 1176 C C . ILE A 1 155 ? -14.460 -3.816 15.636 1.00 88.38 155 ILE A C 1
ATOM 1178 O O . ILE A 1 155 ? -14.741 -4.824 14.997 1.00 88.38 155 ILE A O 1
ATOM 1182 N N . ASP A 1 156 ? -14.118 -2.672 15.048 1.00 87.50 156 ASP A N 1
ATOM 1183 C CA . ASP A 1 156 ? -14.035 -2.495 13.588 1.00 87.50 156 ASP A CA 1
ATOM 1184 C C . ASP A 1 156 ? -12.587 -2.564 13.053 1.00 87.50 156 ASP A C 1
ATOM 1186 O O . ASP A 1 156 ? -12.329 -2.467 11.850 1.00 87.50 156 ASP A O 1
ATOM 1190 N N . SER A 1 157 ? -11.621 -2.754 13.961 1.00 84.19 157 SER A N 1
ATOM 1191 C CA . SER A 1 157 ? -10.193 -2.789 13.660 1.00 84.19 157 SER A CA 1
ATOM 1192 C C . SER A 1 157 ? -9.569 -4.128 14.017 1.00 84.19 157 SER A C 1
ATOM 1194 O O . SER A 1 157 ? -9.199 -4.395 15.166 1.00 84.19 157 SER A O 1
ATOM 1196 N N . GLY A 1 158 ? -9.331 -4.948 12.992 1.00 83.25 158 GLY A N 1
ATOM 1197 C CA . GLY A 1 158 ? -8.612 -6.213 13.156 1.00 83.25 158 GLY A CA 1
ATOM 1198 C C . GLY A 1 158 ? -7.182 -6.039 13.684 1.00 83.25 158 GLY A C 1
ATOM 1199 O O . GLY A 1 158 ? -6.660 -6.924 14.355 1.00 83.25 158 GLY A O 1
ATOM 1200 N N . ARG A 1 159 ? -6.546 -4.880 13.450 1.00 85.19 159 ARG A N 1
ATOM 1201 C CA . ARG A 1 159 ? -5.204 -4.590 13.991 1.00 85.19 159 ARG A CA 1
ATOM 1202 C C . ARG A 1 159 ? -5.230 -4.366 15.494 1.00 85.19 159 ARG A C 1
ATOM 1204 O O . ARG A 1 159 ? -4.368 -4.881 16.199 1.00 85.19 159 ARG A O 1
ATOM 1211 N N . THR A 1 160 ? -6.206 -3.604 15.974 1.00 86.19 160 THR A N 1
ATOM 1212 C CA . THR A 1 160 ? -6.374 -3.364 17.407 1.00 86.19 160 THR A CA 1
ATOM 1213 C C . THR A 1 160 ? -6.742 -4.666 18.127 1.00 86.19 160 THR A C 1
ATOM 1215 O O . THR A 1 160 ? -6.138 -4.972 19.152 1.00 86.19 160 THR A O 1
ATOM 1218 N N . ALA A 1 161 ? -7.627 -5.487 17.542 1.00 86.56 161 ALA A N 1
ATOM 1219 C CA . ALA A 1 161 ? -7.974 -6.813 18.068 1.00 86.56 161 ALA A CA 1
ATOM 1220 C C . ALA A 1 161 ? -6.746 -7.734 18.175 1.00 86.56 161 ALA A C 1
ATOM 1222 O O . ALA A 1 161 ? -6.534 -8.386 19.196 1.00 86.56 161 ALA A O 1
ATOM 1223 N N . PHE A 1 162 ? -5.892 -7.739 17.145 1.00 87.56 162 PHE A N 1
ATOM 1224 C CA . PHE A 1 162 ? -4.646 -8.506 17.145 1.00 87.56 162 PHE A CA 1
ATOM 1225 C C . PHE A 1 162 ? -3.713 -8.092 18.291 1.00 87.56 162 PHE A C 1
ATOM 1227 O O . PHE A 1 162 ? -3.203 -8.948 19.011 1.00 87.56 162 PHE A O 1
ATOM 1234 N N . HIS A 1 163 ? -3.525 -6.787 18.508 1.00 87.25 163 HIS A N 1
ATOM 1235 C CA . HIS A 1 163 ? -2.687 -6.283 19.601 1.00 87.25 163 HIS A CA 1
ATOM 1236 C C . HIS A 1 163 ? -3.300 -6.462 20.996 1.00 87.25 163 HIS A C 1
ATOM 1238 O O . HIS A 1 163 ? -2.559 -6.426 21.975 1.00 87.25 163 HIS A O 1
ATOM 1244 N N . ALA A 1 164 ? -4.612 -6.688 21.088 1.00 86.25 164 ALA A N 1
ATOM 1245 C CA . ALA A 1 164 ? -5.291 -7.095 22.317 1.00 86.25 164 ALA A CA 1
ATOM 1246 C C . ALA A 1 164 ? -5.201 -8.613 22.591 1.00 86.25 164 ALA A C 1
ATOM 1248 O O . ALA A 1 164 ? -5.646 -9.076 23.637 1.00 86.25 164 ALA A O 1
ATOM 1249 N N . GLY A 1 165 ? -4.639 -9.404 21.665 1.00 85.00 165 GLY A N 1
ATOM 1250 C CA . GLY A 1 165 ? -4.591 -10.868 21.763 1.00 85.00 165 GLY A CA 1
ATOM 1251 C C . GLY A 1 165 ? -5.904 -11.565 21.382 1.00 85.00 165 GLY A C 1
ATOM 1252 O O . GLY A 1 165 ? -6.066 -12.759 21.625 1.00 85.00 165 GLY A O 1
ATOM 1253 N N . TRP A 1 166 ? -6.852 -10.852 20.768 1.00 86.81 166 TRP A N 1
ATOM 1254 C CA . TRP A 1 166 ? -8.196 -11.350 20.469 1.00 86.81 166 TRP A CA 1
ATOM 1255 C C . TRP A 1 166 ? -8.287 -11.963 19.068 1.00 86.81 166 TRP A C 1
ATOM 1257 O O . TRP A 1 166 ? -8.919 -11.426 18.160 1.00 86.81 166 TRP A O 1
ATOM 1267 N N . THR A 1 167 ? -7.659 -13.121 18.877 1.00 72.25 167 THR A N 1
ATOM 1268 C CA . THR A 1 167 ? -7.562 -13.795 17.566 1.00 72.25 167 THR A CA 1
ATOM 1269 C C . THR A 1 167 ? -8.887 -14.338 17.019 1.00 72.25 167 THR A C 1
ATOM 1271 O O . THR A 1 167 ? -8.982 -14.595 15.822 1.00 72.25 167 THR A O 1
ATOM 1274 N N . LYS A 1 168 ? -9.911 -14.500 17.869 1.00 68.62 168 LYS A N 1
ATOM 1275 C CA . LYS A 1 168 ? -11.253 -14.993 17.500 1.00 68.62 168 LYS A CA 1
ATOM 1276 C C . LYS A 1 168 ? -12.350 -13.924 17.578 1.00 68.62 168 LYS A C 1
ATOM 1278 O O . LYS A 1 168 ? -13.525 -14.263 17.462 1.00 68.62 168 LYS A O 1
ATOM 1283 N N . ALA A 1 169 ? -11.998 -12.659 17.813 1.00 76.38 169 ALA A N 1
ATOM 1284 C CA . ALA A 1 169 ? -12.993 -11.593 17.844 1.00 76.38 169 ALA A CA 1
ATOM 1285 C C . ALA A 1 169 ? -13.648 -11.438 16.466 1.00 76.38 169 ALA A C 1
ATOM 1287 O O . ALA A 1 169 ? -12.960 -11.399 15.444 1.00 76.38 169 ALA A O 1
ATOM 1288 N N . ALA A 1 170 ? -14.975 -11.324 16.445 1.00 76.69 170 ALA A N 1
ATOM 1289 C CA . ALA A 1 170 ? -15.690 -10.922 15.245 1.00 76.69 170 ALA A CA 1
ATOM 1290 C C . ALA A 1 170 ? -15.362 -9.449 14.967 1.00 76.69 170 ALA A C 1
ATOM 1292 O O . ALA A 1 170 ? -15.752 -8.569 15.732 1.00 76.69 170 ALA A O 1
ATOM 1293 N N . VAL A 1 171 ? -14.602 -9.199 13.901 1.00 81.12 171 VAL A N 1
ATOM 1294 C CA . VAL A 1 171 ? -14.268 -7.843 13.458 1.00 81.12 171 VAL A CA 1
ATOM 1295 C C . VAL A 1 171 ? -15.377 -7.371 12.528 1.00 81.12 171 VAL A C 1
ATOM 1297 O O . VAL A 1 171 ? -15.608 -7.985 11.487 1.00 81.12 171 VAL A O 1
ATOM 1300 N N . ALA A 1 172 ? -16.068 -6.308 12.929 1.00 82.19 172 ALA A N 1
ATOM 1301 C CA . ALA A 1 172 ? -17.136 -5.703 12.148 1.00 82.19 172 ALA A CA 1
ATOM 1302 C C . ALA A 1 172 ? -16.584 -4.954 10.927 1.00 82.19 172 ALA A C 1
ATOM 1304 O O . ALA A 1 172 ? -15.392 -4.631 10.854 1.00 82.19 172 ALA A O 1
ATOM 1305 N N . GLU A 1 173 ? -17.455 -4.669 9.959 1.00 79.62 173 GLU A N 1
ATOM 1306 C CA . GLU A 1 173 ? -17.054 -3.922 8.776 1.00 79.62 173 GLU A CA 1
ATOM 1307 C C . GLU A 1 173 ? -16.679 -2.486 9.155 1.00 79.62 173 GLU A C 1
ATOM 1309 O O . GLU A 1 173 ? -17.422 -1.752 9.817 1.00 79.62 173 GLU A O 1
ATOM 1314 N N . ARG A 1 174 ? -15.484 -2.071 8.731 1.00 77.94 174 ARG A N 1
ATOM 1315 C CA . ARG A 1 174 ? -14.998 -0.724 9.006 1.00 77.94 174 ARG A CA 1
ATOM 1316 C C . ARG A 1 174 ? -15.909 0.298 8.335 1.00 77.94 174 ARG A C 1
ATOM 1318 O O . ARG A 1 174 ? -16.234 0.176 7.159 1.00 77.94 174 ARG A O 1
ATOM 1325 N N . HIS A 1 175 ? -16.183 1.385 9.053 1.00 72.12 175 HIS A N 1
ATOM 1326 C CA . HIS A 1 175 ? -16.854 2.571 8.517 1.00 72.12 175 HIS A CA 1
ATOM 1327 C C . HIS A 1 175 ? -18.357 2.431 8.238 1.00 72.12 175 HIS A C 1
ATOM 1329 O O . HIS A 1 175 ? -18.960 3.333 7.652 1.00 72.12 175 HIS A O 1
ATOM 1335 N N . ASN A 1 176 ? -18.992 1.361 8.715 1.00 81.31 176 ASN A N 1
ATOM 1336 C CA . ASN A 1 176 ? -20.431 1.182 8.585 1.00 81.31 176 ASN A CA 1
ATOM 1337 C C . ASN A 1 176 ? -21.189 1.864 9.740 1.00 81.31 176 ASN A C 1
ATOM 1339 O O . ASN A 1 176 ? -21.548 1.237 10.735 1.00 81.31 176 ASN A O 1
ATOM 1343 N N . ARG A 1 177 ? -21.433 3.177 9.620 1.00 82.56 177 ARG A N 1
ATOM 1344 C CA . ARG A 1 177 ? -22.122 3.973 10.661 1.00 82.56 177 ARG A CA 1
ATOM 1345 C C . ARG A 1 177 ? -23.500 3.411 11.018 1.00 82.56 177 ARG A C 1
ATOM 1347 O O . ARG A 1 177 ? -23.823 3.299 12.194 1.00 82.56 177 ARG A O 1
ATOM 1354 N N . SER A 1 178 ? -24.266 2.976 10.019 1.00 82.25 178 SER A N 1
ATOM 1355 C CA . SER A 1 178 ? -25.596 2.388 10.213 1.00 82.25 178 SER A CA 1
ATOM 1356 C C . SER A 1 178 ? -25.551 1.040 10.937 1.00 82.25 178 SER A C 1
ATOM 1358 O O . SER A 1 178 ? -26.505 0.653 11.608 1.00 82.25 178 SER A O 1
ATOM 1360 N N . GLU A 1 179 ? -24.469 0.275 10.794 1.00 84.81 179 GLU A N 1
ATOM 1361 C CA . GLU A 1 179 ? -24.248 -0.935 11.589 1.00 84.81 179 GLU A CA 1
ATOM 1362 C C . GLU A 1 179 ? -23.855 -0.600 13.026 1.00 84.81 179 GLU A C 1
ATOM 1364 O O . GLU A 1 179 ? -24.403 -1.205 13.945 1.00 84.81 179 GLU A O 1
ATOM 1369 N N . ILE A 1 180 ? -23.004 0.409 13.232 1.00 84.44 180 ILE A N 1
ATOM 1370 C CA . ILE A 1 180 ? -22.628 0.867 14.574 1.00 84.44 180 ILE A CA 1
ATOM 1371 C C . ILE A 1 180 ? -23.862 1.372 15.332 1.00 84.44 180 ILE A C 1
ATOM 1373 O O . ILE A 1 180 ? -24.094 0.960 16.463 1.00 84.44 180 ILE A O 1
ATOM 1377 N N . GLU A 1 181 ? -24.705 2.193 14.708 1.00 84.69 181 GLU A N 1
ATOM 1378 C CA . GLU A 1 181 ? -25.948 2.694 15.311 1.00 84.69 181 GLU A CA 1
ATOM 1379 C C . GLU A 1 181 ? -26.912 1.554 15.671 1.00 84.69 181 GLU A C 1
ATOM 1381 O O . GLU A 1 181 ? -27.459 1.528 16.776 1.00 84.69 181 GLU A O 1
ATOM 1386 N N . ARG A 1 182 ? -27.060 0.551 14.793 1.00 84.75 182 ARG A N 1
ATOM 1387 C CA . ARG A 1 182 ? -27.837 -0.664 15.096 1.00 84.75 182 ARG A CA 1
ATOM 1388 C C . ARG A 1 182 ? -27.226 -1.467 16.243 1.00 84.75 182 ARG A C 1
ATOM 1390 O O . ARG A 1 182 ? -27.959 -1.954 17.100 1.00 84.75 182 ARG A O 1
ATOM 1397 N N . ALA A 1 183 ? -25.902 -1.591 16.291 1.00 85.00 183 ALA A N 1
ATOM 1398 C CA . ALA A 1 183 ? -25.195 -2.286 17.359 1.00 85.00 183 ALA A CA 1
ATOM 1399 C C . ALA A 1 183 ? -25.368 -1.570 18.710 1.00 85.00 183 ALA A C 1
ATOM 1401 O O . ALA A 1 183 ? -25.610 -2.233 19.721 1.00 85.00 183 ALA A O 1
ATOM 1402 N N . VAL A 1 184 ? -25.342 -0.235 18.728 1.00 85.44 184 VAL A N 1
ATOM 1403 C CA . VAL A 1 184 ? -25.632 0.584 19.918 1.00 85.44 184 VAL A CA 1
ATOM 1404 C C . VAL A 1 184 ? -27.086 0.409 20.365 1.00 85.44 184 VAL A C 1
ATOM 1406 O O . VAL A 1 184 ? -27.341 0.162 21.547 1.00 85.44 184 VAL A O 1
ATOM 1409 N N . ALA A 1 185 ? -28.038 0.460 19.428 1.00 83.12 185 ALA A N 1
ATOM 1410 C CA . ALA A 1 185 ? -29.458 0.252 19.712 1.00 83.12 185 ALA A CA 1
ATOM 1411 C C . ALA A 1 185 ? -29.752 -1.164 20.235 1.00 83.12 185 ALA A C 1
ATOM 1413 O O . ALA A 1 185 ? -30.593 -1.338 21.112 1.00 83.12 185 ALA A O 1
ATOM 1414 N N . SER A 1 186 ? -29.022 -2.175 19.752 1.00 82.56 186 SER A N 1
ATOM 1415 C CA . SER A 1 186 ? -29.189 -3.569 20.183 1.00 82.56 186 SER A CA 1
ATOM 1416 C C . SER A 1 186 ? -28.771 -3.833 21.634 1.00 82.56 186 SER A C 1
ATOM 1418 O O . SER A 1 186 ? -29.073 -4.902 22.157 1.00 82.56 186 SER A O 1
ATOM 1420 N N . GLN A 1 187 ? -28.033 -2.907 22.271 1.00 80.50 187 GLN A N 1
ATOM 1421 C CA . GLN A 1 187 ? -27.476 -3.039 23.630 1.00 80.50 187 GLN A CA 1
ATOM 1422 C C . GLN A 1 187 ? -26.628 -4.308 23.863 1.00 80.50 187 GLN A C 1
ATOM 1424 O O . GLN A 1 187 ? -26.281 -4.633 25.001 1.00 80.50 187 GLN A O 1
ATOM 1429 N N . ARG A 1 188 ? -26.250 -5.012 22.788 1.00 82.12 188 ARG A N 1
ATOM 1430 C CA . ARG A 1 188 ? -25.479 -6.260 22.825 1.00 82.12 188 ARG A CA 1
ATOM 1431 C C . ARG A 1 188 ? -24.028 -6.040 23.250 1.00 82.12 188 ARG A C 1
ATOM 1433 O O . ARG A 1 188 ? -23.416 -6.938 23.823 1.00 82.12 188 ARG A O 1
ATOM 1440 N N . TYR A 1 189 ? -23.488 -4.860 22.962 1.00 85.56 189 TYR A N 1
ATOM 1441 C CA . TYR A 1 189 ? -22.091 -4.522 23.200 1.00 85.56 189 TYR A CA 1
ATOM 1442 C C . TYR A 1 189 ? -21.961 -3.534 24.359 1.00 85.56 189 TYR A C 1
ATOM 1444 O O 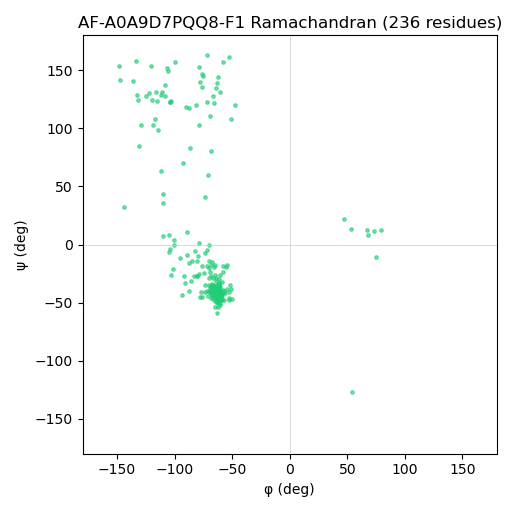. TYR A 1 189 ? -22.738 -2.589 24.496 1.00 85.56 189 TYR A O 1
ATOM 1452 N N . GLU A 1 190 ? -20.979 -3.777 25.219 1.00 86.50 190 GLU A N 1
ATOM 1453 C CA . GLU A 1 190 ? -20.628 -2.914 26.350 1.00 86.50 190 GLU A CA 1
ATOM 1454 C C . GLU A 1 190 ? -19.561 -1.889 25.966 1.00 86.50 190 GLU A C 1
ATOM 1456 O O . GLU A 1 190 ? -19.538 -0.798 26.528 1.00 86.50 190 GLU A O 1
ATOM 1461 N N . LEU A 1 191 ? -18.724 -2.218 24.981 1.00 87.62 191 LEU A N 1
ATOM 1462 C CA . LEU A 1 191 ? -17.599 -1.400 24.552 1.00 87.62 191 LEU A CA 1
ATOM 1463 C C . LEU A 1 191 ? -17.537 -1.341 23.025 1.00 87.62 191 LEU A C 1
ATOM 1465 O O . LEU A 1 191 ? -17.748 -2.349 22.353 1.00 87.62 191 LEU A O 1
ATOM 1469 N N . PHE A 1 192 ? -17.206 -0.174 22.488 1.00 89.44 192 PHE A N 1
ATOM 1470 C CA . PHE A 1 192 ? -17.039 0.090 21.064 1.00 89.44 192 PHE A CA 1
ATOM 1471 C C . PHE A 1 192 ? -15.615 0.564 20.807 1.00 89.44 192 PHE A C 1
ATOM 1473 O O . PHE A 1 192 ? -15.165 1.535 21.408 1.00 89.44 192 PHE A O 1
ATOM 1480 N N . VAL A 1 193 ? -14.910 -0.116 19.911 1.00 89.81 193 VAL A N 1
ATOM 1481 C CA . VAL A 1 193 ? -13.544 0.199 19.493 1.00 89.81 193 VAL A CA 1
ATOM 1482 C C . VAL A 1 193 ? -13.584 0.545 18.013 1.00 89.81 193 VAL A C 1
ATOM 1484 O O . VAL A 1 193 ? -13.787 -0.339 17.179 1.00 89.81 193 VAL A O 1
ATOM 1487 N N . LEU A 1 194 ? -13.409 1.831 17.716 1.00 89.38 194 LEU A N 1
ATOM 1488 C CA . LEU A 1 194 ? -13.585 2.413 16.389 1.00 89.38 194 LEU A CA 1
ATOM 1489 C C . LEU A 1 194 ? -12.257 2.954 15.845 1.00 89.38 194 LEU A C 1
ATOM 1491 O O . LEU A 1 194 ? -11.612 3.795 16.476 1.00 89.38 194 LEU A O 1
ATOM 1495 N N . GLU A 1 195 ? -11.841 2.491 14.669 1.00 89.12 195 GLU A N 1
ATOM 1496 C CA . GLU A 1 195 ? -10.681 2.998 13.936 1.00 89.12 195 GLU A CA 1
ATOM 1497 C C . GLU A 1 195 ? -11.079 4.137 12.998 1.00 89.12 195 GLU A C 1
ATOM 1499 O O . GLU A 1 195 ? -11.807 3.965 12.019 1.00 89.12 195 GLU A O 1
ATOM 1504 N N . ILE A 1 196 ? -10.494 5.302 13.253 1.00 87.06 196 ILE A N 1
ATOM 1505 C CA . ILE A 1 196 ? -10.696 6.522 12.485 1.00 87.06 196 ILE A CA 1
ATOM 1506 C C . ILE A 1 196 ? -9.423 6.857 11.722 1.00 87.06 196 ILE A C 1
ATOM 1508 O O . ILE A 1 196 ? -8.323 6.892 12.278 1.00 87.06 196 ILE A O 1
ATOM 1512 N N . SER A 1 197 ? -9.575 7.139 10.430 1.00 83.62 197 SER A N 1
ATOM 1513 C CA . SER A 1 197 ? -8.522 7.735 9.619 1.00 83.62 197 SER A CA 1
ATOM 1514 C C . SER A 1 197 ? -8.811 9.196 9.315 1.00 83.62 197 SER A C 1
ATOM 1516 O O . SER A 1 197 ? -9.948 9.606 9.121 1.00 83.62 197 SER A O 1
ATOM 1518 N N . ARG A 1 198 ? -7.750 9.975 9.118 1.00 78.62 198 ARG A N 1
ATOM 1519 C CA . ARG A 1 198 ? -7.815 11.349 8.597 1.00 78.62 198 ARG A CA 1
ATOM 1520 C C . ARG A 1 198 ? -8.555 11.515 7.259 1.00 78.62 198 ARG A C 1
ATOM 1522 O O . ARG A 1 198 ? -8.831 12.642 6.865 1.00 78.62 198 ARG A O 1
ATOM 1529 N N . LYS A 1 199 ? -8.754 10.428 6.506 1.00 79.31 199 LYS A N 1
ATOM 1530 C CA . LYS A 1 199 ? -9.473 10.427 5.218 1.00 79.31 199 LYS A CA 1
ATOM 1531 C C . LYS A 1 199 ? -10.975 10.208 5.373 1.00 79.31 199 LYS A C 1
ATOM 1533 O O . LYS A 1 199 ? -11.697 10.321 4.386 1.00 79.31 199 LYS A O 1
ATOM 1538 N N . ASP A 1 200 ? -11.408 9.863 6.574 1.00 79.69 200 ASP A N 1
ATOM 1539 C CA . ASP A 1 200 ? -12.792 9.554 6.860 1.00 79.69 200 ASP A CA 1
ATOM 1540 C C . ASP A 1 200 ? -13.606 10.856 6.993 1.00 79.69 200 ASP A C 1
ATOM 1542 O O . ASP A 1 200 ? -13.047 11.900 7.354 1.00 79.69 200 ASP A O 1
ATOM 1546 N N . PRO A 1 201 ? -14.923 10.838 6.709 1.00 78.88 201 PRO A N 1
ATOM 1547 C CA . PRO A 1 201 ? -15.784 11.987 6.948 1.00 78.88 201 PRO A CA 1
ATOM 1548 C C . PRO A 1 201 ? -15.746 12.397 8.429 1.00 78.88 20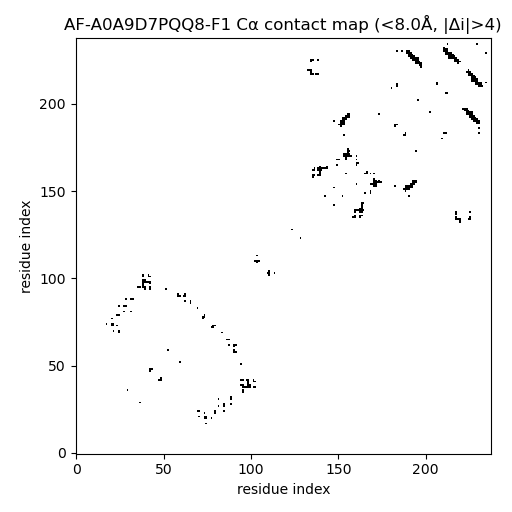1 PRO A C 1
ATOM 1550 O O . PRO A 1 201 ? -15.477 11.547 9.285 1.00 78.88 201 PRO A O 1
ATOM 1553 N N . PRO A 1 202 ? -16.072 13.663 8.760 1.00 80.12 202 PRO A N 1
ATOM 1554 C CA . PRO A 1 202 ? -16.054 14.153 10.135 1.00 80.12 202 PRO A CA 1
ATOM 1555 C C . PRO A 1 202 ? -16.767 13.182 11.084 1.00 80.12 202 PRO A C 1
ATOM 1557 O O . PRO A 1 202 ? -17.933 12.828 10.881 1.00 80.12 202 PRO A O 1
ATOM 1560 N N . TRP A 1 203 ? -16.024 12.690 12.073 1.00 78.81 203 TRP A N 1
ATOM 1561 C CA . TRP A 1 203 ? -16.474 11.677 13.029 1.00 78.81 203 TRP A CA 1
ATOM 1562 C C . TRP A 1 203 ? -16.860 12.307 14.372 1.00 78.81 203 TRP A C 1
ATOM 1564 O O . TRP A 1 203 ? -17.639 11.724 15.107 1.00 78.81 203 TRP A O 1
ATOM 1574 N N . GLU A 1 204 ? -16.366 13.511 14.677 1.00 79.81 204 GLU A N 1
ATOM 1575 C CA . GLU A 1 204 ? -16.628 14.217 15.939 1.00 79.81 204 GLU A CA 1
ATOM 1576 C C . GLU A 1 204 ? -18.081 14.679 16.064 1.00 79.81 204 GLU A C 1
ATOM 1578 O O . GLU A 1 204 ? -18.674 14.567 17.131 1.00 79.81 204 GLU A O 1
ATOM 1583 N N . SER A 1 205 ? -18.662 15.205 14.979 1.00 80.44 205 SER A N 1
ATOM 1584 C CA . SER A 1 205 ? -20.090 15.537 14.931 1.00 80.44 205 SER A CA 1
ATOM 1585 C C . SER A 1 205 ? -20.929 14.274 15.067 1.00 80.44 205 SER A C 1
ATOM 1587 O O . SER A 1 205 ? -21.763 14.193 15.955 1.00 80.44 205 SER A O 1
ATOM 1589 N N . TRP A 1 206 ? -20.612 13.249 14.276 1.00 83.81 206 TRP A N 1
ATOM 1590 C CA . TRP A 1 206 ? -21.332 11.983 14.323 1.00 83.81 206 TRP A CA 1
ATOM 1591 C C . TRP A 1 206 ? -21.241 11.296 15.690 1.00 83.81 206 TRP A C 1
ATOM 1593 O O . TRP A 1 206 ? -22.246 10.786 16.157 1.00 83.81 206 TRP A O 1
ATOM 1603 N N . LEU A 1 207 ? -20.089 11.316 16.371 1.00 81.44 207 LEU A N 1
ATOM 1604 C CA . LEU A 1 207 ? -19.985 10.739 17.712 1.00 81.44 207 LEU A CA 1
ATOM 1605 C C . LEU A 1 207 ? -20.815 11.503 18.745 1.00 81.44 207 LEU A C 1
ATOM 1607 O O . LEU A 1 207 ? -21.378 10.866 19.626 1.00 81.44 207 LEU A O 1
ATOM 1611 N N . ARG A 1 208 ? -20.906 12.836 18.632 1.00 78.81 208 ARG A N 1
ATOM 1612 C CA . ARG A 1 208 ? -21.787 13.648 19.487 1.00 78.81 208 ARG A CA 1
ATOM 1613 C C . ARG A 1 208 ? -23.263 13.338 19.253 1.00 78.81 208 ARG A C 1
ATOM 1615 O O . ARG A 1 208 ? -24.025 13.323 20.211 1.00 78.81 208 ARG A O 1
ATOM 1622 N N . ASP A 1 209 ? -23.635 13.093 18.001 1.00 79.69 209 ASP A N 1
ATOM 1623 C CA . ASP A 1 209 ? -25.009 12.754 17.619 1.00 79.69 209 ASP A CA 1
ATOM 1624 C C . ASP A 1 209 ? -25.336 11.281 17.919 1.00 79.69 209 ASP A C 1
ATOM 1626 O O . ASP A 1 209 ? -26.491 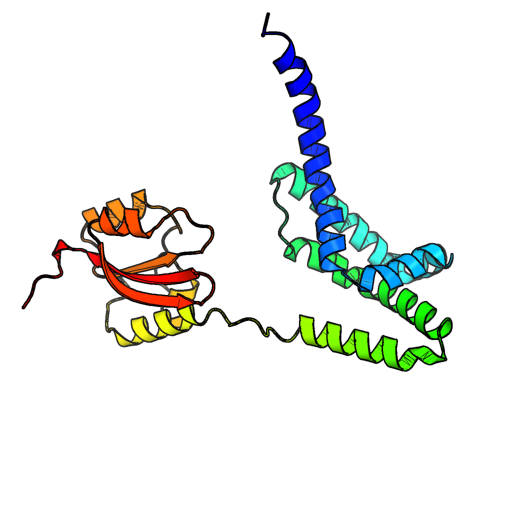10.909 18.128 1.00 79.69 209 ASP A O 1
ATOM 1630 N N . SER A 1 210 ? -24.316 10.424 17.962 1.00 76.94 210 SER A N 1
ATOM 1631 C CA . SER A 1 210 ? -24.449 9.023 18.336 1.00 76.94 210 SER A CA 1
ATOM 1632 C C . SER A 1 210 ? -24.617 8.882 19.849 1.00 76.94 210 SER A C 1
ATOM 1634 O O . SER A 1 210 ?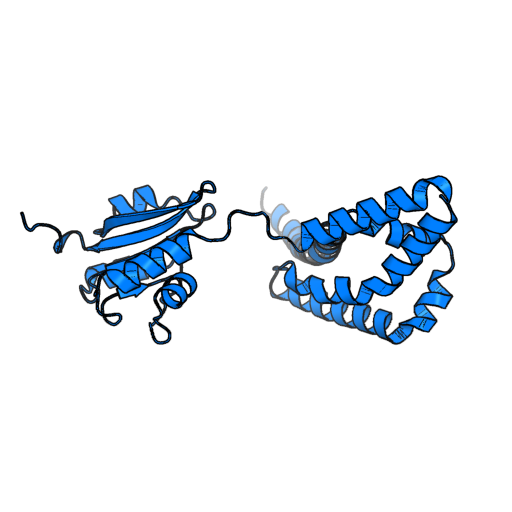 -24.007 9.606 20.632 1.00 76.94 210 SER A O 1
ATOM 1636 N N . ALA A 1 211 ? -25.378 7.882 20.291 1.00 81.06 211 ALA A N 1
ATOM 1637 C CA . ALA A 1 211 ? -25.518 7.544 21.709 1.00 81.06 211 ALA A CA 1
ATOM 1638 C C . ALA A 1 211 ? -24.257 6.854 22.287 1.00 81.06 211 ALA A C 1
ATOM 1640 O O . ALA A 1 211 ? -24.370 5.888 23.041 1.00 81.06 211 ALA A O 1
ATOM 1641 N N . LEU A 1 212 ? -23.057 7.311 21.917 1.00 84.81 212 LEU A N 1
ATOM 1642 C CA . LEU A 1 212 ? -21.760 6.799 22.354 1.00 84.81 212 LEU A CA 1
ATOM 1643 C C . LEU A 1 212 ? -21.004 7.869 23.147 1.00 84.81 212 LEU A C 1
ATOM 1645 O O . LEU A 1 212 ? -20.824 8.998 22.705 1.00 84.81 212 LEU A O 1
ATOM 1649 N N . GLN A 1 213 ? -20.492 7.482 24.307 1.00 85.88 213 GLN A N 1
ATOM 1650 C CA . GLN A 1 213 ? -19.627 8.292 25.148 1.00 85.88 213 GLN A CA 1
ATOM 1651 C C . GLN A 1 213 ? -18.185 7.808 25.007 1.00 85.88 213 GLN A C 1
ATOM 1653 O O . GLN A 1 213 ? -17.884 6.642 25.261 1.00 85.88 213 GLN A O 1
ATOM 1658 N N . VAL A 1 214 ? -17.280 8.699 24.606 1.00 88.12 214 VAL A N 1
ATOM 1659 C CA . VAL A 1 214 ? -15.856 8.375 24.455 1.00 88.12 214 VAL A CA 1
ATOM 1660 C C . VAL A 1 214 ? -15.214 8.195 25.831 1.00 88.12 214 VAL A C 1
ATOM 1662 O O . VAL A 1 214 ? -15.227 9.113 26.645 1.00 88.12 214 VAL A O 1
ATOM 1665 N N . VAL A 1 215 ? -14.629 7.020 26.067 1.00 87.00 215 VAL A N 1
ATOM 1666 C CA . VAL A 1 215 ? -13.894 6.684 27.297 1.00 87.00 215 VAL A CA 1
ATOM 1667 C C . VAL A 1 215 ? -12.409 6.963 27.126 1.00 87.00 215 VAL A C 1
ATOM 1669 O O . VAL A 1 215 ? -11.776 7.520 28.015 1.00 87.00 215 VAL A O 1
ATOM 1672 N N . GLN A 1 216 ? -11.846 6.582 25.979 1.00 87.12 216 GLN A N 1
ATOM 1673 C CA . GLN A 1 216 ? -10.421 6.737 25.720 1.00 87.12 216 GLN A CA 1
ATOM 1674 C C . GLN A 1 216 ? -10.164 7.005 24.241 1.00 87.12 216 GLN A C 1
ATOM 1676 O O . GLN A 1 216 ? -10.790 6.410 23.362 1.00 87.12 216 GLN A O 1
ATOM 1681 N N . ARG A 1 217 ? -9.195 7.879 23.963 1.00 89.31 217 ARG A N 1
ATOM 1682 C CA . ARG A 1 217 ? -8.774 8.217 22.604 1.00 89.31 217 ARG A CA 1
ATOM 1683 C C . ARG A 1 217 ? -7.272 7.999 22.443 1.00 89.31 217 ARG A C 1
ATOM 1685 O O . ARG A 1 217 ? -6.475 8.496 23.235 1.00 89.31 217 ARG A O 1
ATOM 1692 N N . PHE A 1 218 ? -6.890 7.243 21.418 1.00 87.44 218 PHE A N 1
ATOM 1693 C CA . PHE A 1 218 ? -5.498 6.972 21.060 1.00 87.44 218 PHE A CA 1
ATOM 1694 C C . PHE A 1 218 ? -5.206 7.610 19.707 1.00 87.44 218 PHE A C 1
ATOM 1696 O O . PHE A 1 218 ? -5.552 7.041 18.675 1.00 87.44 218 PHE A O 1
ATOM 1703 N N . GLU A 1 219 ? -4.592 8.789 19.705 1.00 84.88 219 GLU A N 1
ATOM 1704 C CA . GLU A 1 219 ? -4.341 9.564 18.486 1.00 84.88 219 GLU A CA 1
ATOM 1705 C C . GLU A 1 219 ? -2.879 9.518 18.066 1.00 84.88 219 GLU A C 1
ATOM 1707 O O . GLU A 1 219 ? -1.964 9.457 18.889 1.00 84.88 219 GLU A O 1
ATOM 1712 N N . LEU A 1 220 ? -2.663 9.614 16.760 1.00 79.19 220 LEU A N 1
ATOM 1713 C CA . LEU A 1 220 ? -1.386 9.990 16.180 1.00 79.19 220 LEU A CA 1
ATOM 1714 C C . LEU A 1 220 ? -1.395 11.474 15.779 1.00 79.19 220 LEU A C 1
ATOM 1716 O O . LEU A 1 220 ? -2.445 12.016 15.425 1.00 79.19 220 LEU A O 1
ATOM 1720 N N . PRO A 1 221 ? -0.212 12.111 15.671 1.00 73.06 221 PRO A N 1
ATOM 1721 C CA . PRO A 1 221 ? -0.080 13.477 15.149 1.00 73.06 221 PRO A CA 1
ATOM 1722 C C . PRO A 1 221 ? -0.684 13.682 13.747 1.00 73.06 221 PRO A C 1
ATOM 1724 O O . PRO A 1 221 ? -0.951 14.805 13.334 1.00 73.06 221 PRO A O 1
ATOM 1727 N N . ASN A 1 222 ? -0.901 12.600 12.992 1.00 70.56 222 AS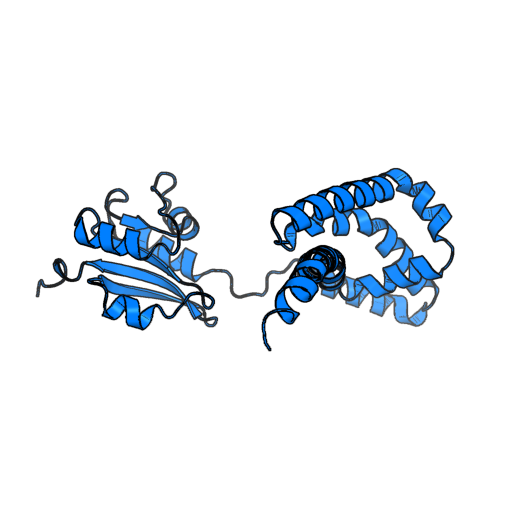N A N 1
ATOM 1728 C CA . ASN A 1 222 ? -1.441 12.622 11.634 1.00 70.56 222 ASN A CA 1
ATOM 1729 C C . ASN A 1 222 ? -2.986 12.559 11.564 1.00 70.56 222 ASN A C 1
ATOM 1731 O O . ASN A 1 222 ? -3.506 12.380 10.460 1.00 70.56 222 ASN A O 1
ATOM 1735 N N . LYS A 1 223 ? -3.693 12.711 12.697 1.00 75.81 223 LYS A N 1
ATOM 1736 C CA . LYS A 1 223 ? -5.161 12.616 12.852 1.00 75.81 223 LYS A CA 1
ATOM 1737 C C . LYS A 1 223 ? -5.774 11.222 12.645 1.00 75.81 223 LYS A C 1
ATOM 1739 O O . LYS A 1 223 ? -6.997 11.109 12.616 1.00 75.81 223 LYS A O 1
ATOM 1744 N N . ASP A 1 224 ? -4.970 10.167 12.514 1.00 84.00 224 ASP A N 1
ATOM 1745 C CA . ASP A 1 224 ? -5.480 8.799 12.653 1.00 84.00 224 ASP A CA 1
ATOM 1746 C C . ASP A 1 224 ? -5.645 8.478 14.150 1.00 84.00 224 ASP A C 1
ATOM 1748 O O . ASP A 1 224 ? -4.803 8.859 14.971 1.00 84.00 224 ASP A O 1
ATOM 1752 N N . ALA A 1 225 ? -6.727 7.792 14.518 1.00 86.75 225 ALA A N 1
ATOM 1753 C CA . ALA A 1 225 ? -7.034 7.499 15.912 1.00 86.75 225 ALA A CA 1
ATOM 1754 C C . ALA A 1 225 ? -7.768 6.166 16.092 1.00 86.75 225 ALA A C 1
ATOM 1756 O O . ALA A 1 225 ? -8.494 5.713 15.212 1.00 86.75 225 ALA A O 1
ATOM 1757 N N . VAL A 1 226 ? -7.607 5.558 17.267 1.00 88.12 226 VAL A N 1
ATOM 1758 C CA . VAL A 1 226 ? -8.533 4.537 17.774 1.00 88.12 226 VAL A CA 1
ATOM 1759 C C . VAL A 1 226 ? -9.322 5.149 18.919 1.00 88.12 226 VAL A C 1
ATOM 1761 O O . VAL A 1 226 ? -8.738 5.711 19.849 1.00 88.12 226 VAL A O 1
ATOM 1764 N N . ILE A 1 227 ? -10.642 5.045 18.844 1.00 89.62 227 ILE A N 1
ATOM 1765 C CA . ILE A 1 227 ? -11.559 5.561 19.854 1.00 89.62 227 ILE A CA 1
ATOM 1766 C C . ILE A 1 227 ? -12.218 4.393 20.553 1.00 89.62 227 ILE A C 1
ATOM 1768 O O . ILE A 1 227 ? -12.769 3.505 19.910 1.00 89.62 227 ILE A O 1
ATOM 1772 N N . VAL A 1 228 ? -12.156 4.418 21.876 1.00 88.94 228 VAL A N 1
ATOM 1773 C CA . VAL A 1 228 ? -12.902 3.514 22.733 1.00 88.94 228 VAL A CA 1
ATOM 1774 C C . VAL A 1 228 ? -14.077 4.283 23.317 1.00 88.94 228 VAL A C 1
ATOM 1776 O O . VAL A 1 228 ? -13.883 5.321 23.954 1.00 88.94 228 VAL A O 1
ATOM 1779 N N . ALA A 1 229 ? -15.287 3.779 23.109 1.00 89.38 229 ALA A N 1
ATOM 1780 C CA . ALA A 1 229 ? -16.523 4.385 23.572 1.00 89.38 229 ALA A CA 1
ATOM 1781 C C . ALA A 1 229 ? -17.451 3.357 24.231 1.00 89.38 229 ALA A C 1
ATOM 1783 O O . ALA A 1 229 ? -17.357 2.159 23.976 1.00 89.38 229 ALA A O 1
ATOM 1784 N N . ILE A 1 230 ? -18.362 3.839 25.068 1.00 88.50 230 ILE A N 1
ATOM 1785 C CA . ILE A 1 230 ? -19.435 3.061 25.696 1.00 88.50 230 ILE A CA 1
ATOM 1786 C C . ILE A 1 230 ? -20.791 3.649 25.292 1.00 88.50 230 ILE A C 1
ATOM 1788 O O . ILE A 1 230 ? -20.865 4.843 25.008 1.00 88.50 230 ILE A O 1
ATOM 1792 N N . PRO A 1 231 ? -21.884 2.875 25.273 1.00 85.56 231 PRO A N 1
ATOM 1793 C CA . PRO A 1 231 ? -23.218 3.435 25.071 1.00 85.56 231 PRO A CA 1
ATOM 1794 C C . PRO A 1 231 ? -23.566 4.444 26.176 1.00 85.56 231 PRO A C 1
ATOM 1796 O O . PRO A 1 231 ? -23.457 4.122 27.360 1.00 85.56 231 PRO A O 1
ATOM 1799 N N . ALA A 1 232 ? -24.050 5.630 25.803 1.00 76.31 232 ALA A N 1
ATOM 1800 C CA . ALA A 1 232 ? -24.392 6.728 26.714 1.00 76.31 232 ALA A CA 1
ATOM 1801 C C . ALA A 1 232 ? -25.449 6.345 27.777 1.00 76.31 232 ALA A C 1
ATOM 1803 O O . ALA A 1 232 ? -25.540 6.983 28.818 1.00 76.31 232 ALA A O 1
ATOM 1804 N N . GLY A 1 233 ? -26.202 5.257 27.566 1.00 64.00 233 GLY A N 1
ATOM 1805 C CA . GLY A 1 233 ? -27.152 4.707 28.543 1.00 64.00 233 GLY A CA 1
ATOM 1806 C C . GLY A 1 233 ? -26.542 3.852 29.667 1.00 64.00 233 GLY A C 1
ATOM 1807 O O . GLY A 1 233 ? -27.252 3.514 30.609 1.00 64.00 233 GLY A O 1
ATOM 1808 N N . LYS A 1 234 ? -25.253 3.485 29.598 1.00 53.78 234 LYS A N 1
ATOM 1809 C CA . LYS A 1 234 ? -24.560 2.682 30.635 1.00 53.78 234 LYS A CA 1
ATOM 1810 C C . LYS A 1 234 ? -23.619 3.504 31.529 1.00 53.78 234 LYS A C 1
ATOM 1812 O O . LYS A 1 234 ? -23.065 2.959 32.480 1.00 53.78 234 LYS A O 1
ATOM 1817 N N . GLY A 1 235 ? -23.458 4.799 31.248 1.00 45.12 235 GLY A N 1
ATOM 1818 C CA . GLY A 1 235 ? -22.463 5.688 31.856 1.00 45.12 235 GLY A CA 1
ATOM 1819 C C . GLY A 1 235 ? -23.029 6.754 32.796 1.00 45.12 235 GLY A C 1
ATOM 1820 O O . GLY A 1 235 ? -22.595 7.897 32.742 1.00 45.12 235 GLY A O 1
ATOM 1821 N N . SER A 1 236 ? -23.982 6.408 33.662 1.00 35.84 236 SER A N 1
ATOM 1822 C CA . SER A 1 236 ? -24.266 7.199 34.866 1.00 35.84 236 SER A CA 1
ATOM 1823 C C . SER A 1 236 ? -24.320 6.276 36.079 1.00 35.84 236 SER A C 1
ATOM 1825 O O . SER A 1 236 ? -25.384 5.815 36.495 1.00 35.84 236 SER A O 1
ATOM 1827 N N . LYS A 1 237 ? -23.153 5.990 36.651 1.00 29.78 237 LYS A N 1
ATOM 1828 C CA . LYS A 1 237 ? -23.060 5.679 38.076 1.00 29.78 237 LYS A CA 1
ATOM 1829 C C . LYS A 1 237 ? -22.085 6.676 38.713 1.00 29.78 237 LYS A C 1
ATOM 1831 O O . LYS A 1 237 ? -21.039 6.901 38.105 1.00 29.78 237 LYS A O 1
ATOM 1836 N N . PRO A 1 238 ? -22.482 7.312 39.832 1.00 38.09 238 PRO A N 1
ATOM 1837 C CA . PRO A 1 238 ? -21.679 8.303 40.545 1.00 38.09 238 PRO A CA 1
ATOM 1838 C C . PRO A 1 238 ? -20.398 7.704 41.129 1.00 38.09 238 PRO A C 1
ATOM 1840 O O . PRO A 1 238 ? -20.375 6.472 41.363 1.00 38.09 238 PRO A O 1
#